Protein AF-A0AAV4EA84-F1 (afdb_monomer_lite)

Radius of gyration: 42.62 Å; chains: 1; bounding box: 101×24×136 Å

Sequence (268 aa):
MSGSCCEKPIKVVAAVVVVLVIVVVVVVVVVVVVVVVVVVSLVVVAVVVVVVVVVLEVVIPSSSISNSSSGRSSNTSSSLSVVLVIVVVVVVVEVVVVVVVVVVVVVVVVVVVVVVEIAVVEVAVVFVAVVVVVEVVVVLVLVVVVTVLVVVILVHSSSNISSSSSGSLAVVLVHVLVIVVAVEVVVVAVVAITVLTIVVVLVVLIVVVVVEVVVVVVVVIVVVVVVVVVVVVVVVEVVLVVVTVIALLICSFAVVRIVVAVISVVVL

Foldseek 3Di:
DDDDDPPPPPVVVVLVVLVVVLVVLLVVLVVVLVVLVVVLVVVLVVLVVVLVVLVVPLVDDPPPPDDDDDDDDDDDPPPSLVSVLVSVLSVLVSVLVSLVSVLVSVLSVLVSVLVSVVSVLVSVVVVVVVVLVVVLVVLVVVLVVVLVVLVVVVVVVVVPDPDDDPVPVVVVVVVSVVVNVVSVVVNVVVVVVSVVVNVVVVVVSVVVVVVSVVVSVVVSVVSVVVSVVVSVVSVVVSVVVSVVSVVVVVVVVVVVVVVVVVVVVVVD

Organism: NCBI:txid1093978

Structure (mmCIF, N/CA/C/O backbone):
data_AF-A0AAV4EA84-F1
#
_entry.id   AF-A0AAV4EA84-F1
#
loop_
_atom_site.group_PDB
_atom_site.id
_atom_site.type_symbol
_atom_site.label_atom_id
_atom_site.label_alt_id
_atom_site.label_comp_id
_atom_site.label_asym_id
_atom_site.label_entity_id
_atom_site.label_seq_id
_atom_site.pdbx_PDB_ins_code
_atom_site.Cartn_x
_atom_site.Cartn_y
_atom_site.Cartn_z
_atom_site.occupancy
_atom_site.B_iso_or_equiv
_atom_site.auth_seq_id
_atom_site.auth_comp_id
_atom_site.auth_asym_id
_atom_site.auth_atom_id
_atom_site.pdbx_PDB_model_num
ATOM 1 N N . MET A 1 1 ? 6.241 7.681 -48.386 1.00 46.56 1 MET A N 1
ATOM 2 C CA . MET A 1 1 ? 5.535 8.679 -47.552 1.00 46.56 1 MET A CA 1
ATOM 3 C C . MET A 1 1 ? 4.235 8.061 -47.058 1.00 46.56 1 MET A C 1
ATOM 5 O O . MET A 1 1 ? 3.196 8.205 -47.680 1.00 46.56 1 MET A O 1
ATOM 9 N N . SER A 1 2 ? 4.322 7.295 -45.980 1.00 43.81 2 SER A N 1
ATOM 10 C CA . SER A 1 2 ? 3.219 6.694 -45.215 1.00 43.81 2 SER A CA 1
ATOM 11 C C . SER A 1 2 ? 3.893 6.356 -43.884 1.00 43.81 2 SER A C 1
ATOM 13 O O . SER A 1 2 ? 4.993 5.823 -43.915 1.00 43.81 2 SER A O 1
ATOM 15 N N . GLY A 1 3 ? 3.445 6.700 -42.690 1.00 52.03 3 GLY A N 1
ATOM 16 C CA . GLY A 1 3 ? 2.179 7.182 -42.171 1.00 52.03 3 GLY A CA 1
ATOM 17 C C . GLY A 1 3 ? 2.269 6.809 -40.692 1.00 52.03 3 GLY A C 1
ATOM 18 O O . GLY A 1 3 ? 2.010 5.668 -40.345 1.00 52.03 3 GLY A O 1
ATOM 19 N N . SER A 1 4 ? 2.779 7.704 -39.845 1.00 47.75 4 SER A N 1
ATOM 20 C CA . SER A 1 4 ? 3.048 7.394 -38.430 1.00 47.75 4 SER A CA 1
ATOM 21 C C . SER A 1 4 ? 3.033 8.667 -37.578 1.00 47.75 4 SER A C 1
ATOM 23 O O . SER A 1 4 ? 4.018 9.029 -36.938 1.00 47.75 4 SER A O 1
ATOM 25 N N . CYS A 1 5 ? 1.916 9.398 -37.611 1.00 53.56 5 CYS A N 1
ATOM 26 C CA . CYS A 1 5 ? 1.737 10.622 -36.821 1.00 53.56 5 CYS A CA 1
ATOM 27 C C . CYS A 1 5 ? 0.778 10.464 -35.626 1.00 53.56 5 CYS A C 1
ATOM 29 O O . CYS A 1 5 ? 0.547 11.443 -34.925 1.00 53.56 5 CYS A O 1
ATOM 31 N N . CYS A 1 6 ? 0.245 9.269 -35.342 1.00 52.12 6 CYS A N 1
ATOM 32 C CA . CYS A 1 6 ? -0.885 9.123 -34.407 1.00 52.12 6 CYS A CA 1
ATOM 33 C C . CYS A 1 6 ? -0.693 8.141 -33.236 1.00 52.12 6 CYS A C 1
ATOM 35 O O . CYS A 1 6 ? -1.684 7.723 -32.653 1.00 52.12 6 CYS A O 1
ATOM 37 N N . GLU A 1 7 ? 0.533 7.799 -32.826 1.00 50.97 7 GLU A N 1
ATOM 38 C CA . GLU A 1 7 ? 0.735 6.816 -31.733 1.00 50.97 7 GLU A CA 1
ATOM 39 C C . GLU A 1 7 ? 1.027 7.426 -30.346 1.00 50.97 7 GLU A C 1
ATOM 41 O O . GLU A 1 7 ? 1.123 6.721 -29.345 1.00 50.97 7 GLU A O 1
ATOM 46 N N . LYS A 1 8 ? 1.104 8.759 -30.233 1.00 57.41 8 LYS A N 1
ATOM 47 C CA . LYS A 1 8 ? 1.393 9.444 -28.957 1.00 57.41 8 LYS A CA 1
ATOM 48 C C . LYS A 1 8 ? 0.231 9.600 -27.946 1.00 57.41 8 LYS A C 1
ATOM 50 O O . LYS A 1 8 ? 0.561 9.774 -26.774 1.00 57.41 8 LYS A O 1
ATOM 55 N N . PRO A 1 9 ? -1.080 9.512 -28.272 1.00 61.03 9 PRO A N 1
ATOM 56 C CA . PRO A 1 9 ? -2.110 9.769 -27.257 1.00 61.03 9 PRO A CA 1
ATOM 57 C C . PRO A 1 9 ? -2.342 8.598 -26.285 1.00 61.03 9 PRO A C 1
ATOM 59 O O . PRO A 1 9 ? -2.818 8.817 -25.176 1.00 61.03 9 PRO A O 1
ATOM 62 N N . ILE A 1 10 ? -1.969 7.363 -26.640 1.00 58.03 10 ILE A N 1
ATOM 63 C CA . ILE A 1 10 ? -2.363 6.164 -25.873 1.00 58.03 10 ILE A CA 1
ATOM 64 C C . ILE A 1 10 ? -1.710 6.118 -24.481 1.00 58.03 10 ILE A C 1
ATOM 66 O O . ILE A 1 10 ? -2.360 5.751 -23.504 1.00 58.03 10 ILE A O 1
ATOM 70 N N . LYS A 1 11 ? -0.451 6.556 -24.354 1.00 63.94 11 LYS A N 1
ATOM 71 C CA . LYS A 1 11 ? 0.268 6.547 -23.066 1.00 63.94 11 LYS A CA 1
ATOM 72 C C . LYS A 1 11 ? -0.273 7.582 -22.076 1.00 63.94 11 LYS A C 1
ATOM 74 O O . LYS A 1 11 ? -0.324 7.314 -20.880 1.00 63.94 11 LYS A O 1
ATOM 79 N N . VAL A 1 12 ? -0.716 8.738 -22.575 1.00 63.44 12 VAL A N 1
ATOM 80 C CA . VAL A 1 12 ? -1.325 9.783 -21.738 1.00 63.44 12 VAL A CA 1
ATOM 81 C C . VAL A 1 12 ? -2.699 9.329 -21.253 1.00 63.44 12 VAL A C 1
ATOM 83 O O . VAL A 1 12 ? -3.005 9.476 -20.075 1.00 63.44 12 VAL A O 1
ATOM 86 N N . VAL A 1 13 ? -3.495 8.702 -22.125 1.00 66.00 13 VAL A N 1
ATOM 87 C CA . VAL A 1 13 ? -4.804 8.152 -21.745 1.00 66.00 13 VAL A CA 1
ATOM 88 C C . VAL A 1 13 ? -4.652 7.059 -20.686 1.00 66.00 13 VAL A C 1
ATOM 90 O O . VAL A 1 13 ? -5.377 7.081 -19.698 1.00 66.00 13 VAL A O 1
ATOM 93 N N . ALA A 1 14 ? -3.673 6.159 -20.827 1.00 65.50 14 ALA A N 1
ATOM 94 C CA . ALA A 1 14 ? -3.412 5.125 -19.826 1.00 65.50 14 ALA A CA 1
ATOM 95 C C . ALA A 1 14 ? -3.037 5.719 -18.455 1.00 65.50 14 ALA A C 1
ATOM 97 O O . ALA A 1 14 ? -3.605 5.317 -17.443 1.00 65.50 14 ALA A O 1
ATOM 98 N N . ALA A 1 15 ? -2.152 6.721 -18.417 1.00 65.69 15 ALA A N 1
ATOM 99 C CA . ALA A 1 15 ? -1.781 7.393 -17.171 1.00 65.69 15 ALA A CA 1
ATOM 100 C C . ALA A 1 15 ? -2.978 8.104 -16.513 1.00 65.69 15 ALA A C 1
ATOM 102 O O . ALA A 1 15 ? -3.180 7.986 -15.307 1.00 65.69 15 ALA A O 1
ATOM 103 N N . VAL A 1 16 ? -3.813 8.790 -17.302 1.00 66.50 16 VAL A N 1
ATOM 104 C CA . VAL A 1 16 ? -5.015 9.476 -16.796 1.00 66.50 16 VAL A CA 1
ATOM 105 C C . VAL A 1 16 ? -6.032 8.481 -16.240 1.00 66.50 16 VAL A C 1
ATOM 107 O O . VAL A 1 16 ? -6.596 8.726 -15.177 1.00 66.50 16 VAL A O 1
ATOM 110 N N . VAL A 1 17 ? -6.245 7.346 -16.913 1.00 67.44 17 VAL A N 1
ATOM 111 C CA . VAL A 1 17 ? -7.156 6.294 -16.434 1.00 67.44 17 VAL A CA 1
ATOM 112 C C . VAL A 1 17 ? -6.666 5.717 -15.110 1.00 67.44 17 VAL A C 1
ATOM 114 O O . VAL A 1 17 ? -7.464 5.552 -14.194 1.00 67.44 17 VAL A O 1
ATOM 117 N N . VAL A 1 18 ? -5.365 5.464 -14.972 1.00 68.62 18 VAL A N 1
ATOM 118 C CA . VAL A 1 18 ? -4.794 4.936 -13.728 1.00 68.62 18 VAL A CA 1
ATOM 119 C C . VAL A 1 18 ? -4.959 5.929 -12.573 1.00 68.62 18 VAL A C 1
ATOM 121 O O . VAL A 1 18 ? -5.429 5.545 -11.504 1.00 68.62 18 VAL A O 1
ATOM 124 N N . VAL A 1 19 ? -4.668 7.215 -12.796 1.00 67.25 19 VAL A N 1
ATOM 125 C CA . VAL A 1 19 ? -4.900 8.263 -11.786 1.00 67.25 19 VAL A CA 1
ATOM 126 C C . VAL A 1 19 ? -6.380 8.342 -11.411 1.00 67.25 19 VAL A C 1
ATOM 128 O O . VAL A 1 19 ? -6.710 8.423 -10.230 1.00 67.25 19 VAL A O 1
ATOM 131 N N . LEU A 1 20 ? -7.285 8.269 -12.391 1.00 65.06 20 LEU A N 1
ATOM 132 C CA . LEU A 1 20 ? -8.725 8.294 -12.144 1.00 65.06 20 LEU A CA 1
ATOM 133 C C . LEU A 1 20 ? -9.174 7.101 -11.289 1.00 65.06 20 LEU A C 1
ATOM 135 O O . LEU A 1 20 ? -9.941 7.283 -10.348 1.00 65.06 20 LEU A O 1
ATOM 139 N N . VAL A 1 21 ? -8.676 5.897 -11.580 1.00 63.28 21 VAL A N 1
ATOM 140 C CA . VAL A 1 21 ? -8.978 4.692 -10.795 1.00 63.28 21 VAL A CA 1
ATOM 141 C C . VAL A 1 21 ? -8.494 4.853 -9.356 1.00 63.28 21 VAL A C 1
ATOM 143 O O . VAL A 1 21 ? -9.259 4.573 -8.438 1.00 63.28 21 VAL A O 1
ATOM 146 N N . ILE A 1 22 ? -7.284 5.377 -9.141 1.00 65.44 22 ILE A N 1
ATOM 147 C CA . ILE A 1 22 ? -6.761 5.634 -7.790 1.00 65.44 22 ILE A CA 1
ATOM 148 C C . ILE A 1 22 ? -7.646 6.632 -7.048 1.00 65.44 22 ILE A C 1
ATOM 150 O O . ILE A 1 22 ? -8.045 6.367 -5.918 1.00 65.44 22 ILE A O 1
ATOM 154 N N . VAL A 1 23 ? -8.015 7.747 -7.683 1.00 65.19 23 VAL A N 1
ATOM 155 C CA . VAL A 1 23 ? -8.896 8.750 -7.068 1.00 65.19 23 VAL A CA 1
ATOM 156 C C . VAL A 1 23 ? -10.244 8.136 -6.695 1.00 65.19 23 VAL A C 1
ATOM 158 O O . VAL A 1 23 ? -10.724 8.355 -5.586 1.00 65.19 23 VAL A O 1
ATOM 161 N N . VAL A 1 24 ? -10.843 7.331 -7.576 1.00 65.50 24 VAL A N 1
ATOM 162 C CA . VAL A 1 24 ? -12.112 6.647 -7.288 1.00 65.50 24 VAL A CA 1
ATOM 163 C C . VAL A 1 24 ? -11.961 5.690 -6.109 1.00 65.50 24 VAL A C 1
ATOM 165 O O . VAL A 1 24 ? -12.803 5.710 -5.215 1.00 65.50 24 VAL A O 1
ATOM 168 N N . VAL A 1 25 ? -10.889 4.895 -6.060 1.00 64.56 25 VAL A N 1
ATOM 169 C CA . VAL A 1 25 ? -10.626 3.980 -4.940 1.00 64.56 25 VAL A CA 1
ATOM 170 C C . VAL A 1 25 ? -10.475 4.762 -3.636 1.00 64.56 25 VAL A C 1
ATOM 172 O O . VAL A 1 25 ? -11.153 4.442 -2.665 1.00 64.56 25 VAL A O 1
ATOM 175 N N . VAL A 1 26 ? -9.682 5.837 -3.617 1.00 67.38 26 VAL A N 1
ATOM 176 C CA . VAL A 1 26 ? -9.516 6.697 -2.434 1.00 67.38 26 VAL A CA 1
ATOM 177 C C . VAL A 1 26 ? -10.863 7.254 -1.971 1.00 67.38 26 VAL A C 1
ATOM 179 O O . VAL A 1 26 ? -11.195 7.153 -0.793 1.00 67.38 26 VAL A O 1
ATOM 182 N N . VAL A 1 27 ? -11.671 7.793 -2.888 1.00 65.75 27 VAL A N 1
ATOM 183 C CA . VAL A 1 27 ? -12.990 8.354 -2.560 1.00 65.75 27 VAL A CA 1
ATOM 184 C C . VAL A 1 27 ? -13.919 7.285 -1.992 1.00 65.75 27 VAL A C 1
ATOM 186 O O . VAL A 1 27 ? -14.535 7.513 -0.954 1.00 65.75 27 VAL A O 1
ATOM 189 N N . VAL A 1 28 ? -14.003 6.112 -2.627 1.00 64.25 28 VAL A N 1
ATOM 190 C CA . VAL A 1 28 ? -14.837 4.999 -2.146 1.00 64.25 28 VAL A CA 1
ATOM 191 C C . VAL A 1 28 ? -14.429 4.611 -0.736 1.00 64.25 28 VAL A C 1
ATOM 193 O O . VAL A 1 28 ? -15.286 4.440 0.128 1.00 64.25 28 VAL A O 1
ATOM 196 N N . VAL A 1 29 ? -13.131 4.515 -0.474 1.00 64.38 29 VAL A N 1
ATOM 197 C CA . VAL A 1 29 ? -12.671 4.096 0.838 1.00 64.38 29 VAL A CA 1
ATOM 198 C C . VAL A 1 29 ? -12.924 5.163 1.902 1.00 64.38 29 VAL A C 1
ATOM 200 O O . VAL A 1 29 ? -13.402 4.827 2.983 1.00 64.38 29 VAL A O 1
ATOM 203 N N . VAL A 1 30 ? -12.696 6.444 1.599 1.00 67.44 30 VAL A N 1
ATOM 204 C CA . VAL A 1 30 ? -13.060 7.545 2.505 1.00 67.44 30 VAL A CA 1
ATOM 205 C C . VAL A 1 30 ? -14.555 7.499 2.824 1.00 67.44 30 VAL A C 1
ATOM 207 O O . VAL A 1 30 ? -14.932 7.605 3.988 1.00 67.44 30 VAL A O 1
ATOM 210 N N . VAL A 1 31 ? -15.410 7.271 1.822 1.00 67.06 31 VAL A N 1
ATOM 211 C CA . VAL A 1 31 ? -16.859 7.127 2.026 1.00 67.06 31 VAL A CA 1
ATOM 212 C C . VAL A 1 31 ? -17.171 5.939 2.934 1.00 67.06 31 VAL A C 1
ATOM 214 O O . VAL A 1 31 ? -17.944 6.096 3.874 1.00 67.06 31 VAL A O 1
ATOM 217 N N . VAL A 1 32 ? -16.556 4.773 2.713 1.00 65.94 32 VAL A N 1
ATOM 218 C CA . VAL A 1 32 ? -16.756 3.591 3.567 1.00 65.94 32 VAL A CA 1
ATOM 219 C C . VAL A 1 32 ? -16.341 3.882 5.008 1.00 65.94 32 VAL A C 1
ATOM 221 O O . VAL A 1 32 ? -17.106 3.593 5.922 1.00 65.94 32 VAL A O 1
ATOM 224 N N . VAL A 1 33 ? -15.181 4.507 5.224 1.00 66.19 33 VAL A N 1
ATOM 225 C CA . VAL A 1 33 ? -14.712 4.892 6.564 1.00 66.19 33 VAL A CA 1
ATOM 226 C C . VAL A 1 33 ? -15.708 5.836 7.234 1.00 66.19 33 VAL A C 1
ATOM 228 O O . VAL A 1 33 ? -16.100 5.593 8.373 1.00 66.19 33 VAL A O 1
ATOM 231 N N . VAL A 1 34 ? -16.161 6.879 6.534 1.00 68.06 34 VAL A N 1
ATOM 232 C CA . VAL A 1 34 ? -17.143 7.835 7.067 1.00 68.06 34 VAL A CA 1
ATOM 233 C C . VAL A 1 34 ? -18.450 7.129 7.422 1.00 68.06 34 VAL A C 1
ATOM 235 O O . VAL A 1 34 ? -18.978 7.341 8.510 1.00 68.06 34 VAL A O 1
ATOM 238 N N . VAL A 1 35 ? -18.954 6.254 6.549 1.00 67.75 35 VAL A N 1
ATOM 239 C CA . VAL A 1 35 ? -20.175 5.477 6.804 1.00 67.75 35 VAL A CA 1
ATOM 240 C C . VAL A 1 35 ? -20.007 4.599 8.038 1.00 67.75 35 VAL A C 1
ATOM 242 O O . VAL A 1 35 ? -20.885 4.601 8.896 1.00 67.75 35 VAL A O 1
ATOM 245 N N . VAL A 1 36 ? -18.883 3.891 8.170 1.00 67.75 36 VAL A N 1
ATOM 246 C CA . VAL A 1 36 ? -18.619 3.058 9.347 1.00 67.75 36 VAL A CA 1
ATOM 247 C C . VAL A 1 36 ? -18.584 3.924 10.606 1.00 67.75 36 VAL A C 1
ATOM 249 O O . VAL A 1 36 ? -19.300 3.616 11.550 1.00 67.75 36 VAL A O 1
ATOM 252 N N . VAL A 1 37 ? -17.851 5.041 10.619 1.00 68.50 37 VAL A N 1
ATOM 253 C CA . VAL A 1 37 ? -17.812 5.959 11.774 1.00 68.50 37 VAL A CA 1
ATOM 254 C C . VAL A 1 37 ? -19.217 6.423 12.164 1.00 68.50 37 VAL A C 1
ATOM 256 O O . VAL A 1 37 ? -19.578 6.354 13.338 1.00 68.50 37 VAL A O 1
ATOM 259 N N . VAL A 1 38 ? -20.031 6.839 11.189 1.00 68.81 38 VAL A N 1
ATOM 260 C CA . VAL A 1 38 ? -21.407 7.301 11.426 1.00 68.81 38 VAL A CA 1
ATOM 261 C C . VAL A 1 38 ? -22.280 6.185 11.997 1.00 68.81 38 VAL A C 1
ATOM 263 O O . VAL A 1 38 ? -22.982 6.409 12.982 1.00 68.81 38 VAL A O 1
ATOM 266 N N . VAL A 1 39 ? -22.228 4.979 11.424 1.00 68.00 39 VAL A N 1
ATOM 267 C CA . VAL A 1 39 ? -22.999 3.823 11.909 1.00 68.00 39 VAL A CA 1
ATOM 268 C C . VAL A 1 39 ? -22.605 3.482 13.341 1.00 68.00 39 VAL A C 1
ATOM 270 O O . VAL A 1 39 ? -23.471 3.281 14.186 1.00 68.00 39 VAL A O 1
ATOM 273 N N . VAL A 1 40 ? -21.309 3.475 13.637 1.00 68.19 40 VAL A N 1
ATOM 274 C CA . VAL A 1 40 ? -20.799 3.195 14.979 1.00 68.19 40 VAL A CA 1
ATOM 275 C C . VAL A 1 40 ? -21.280 4.248 15.967 1.00 68.19 40 VAL A C 1
ATOM 277 O O . VAL A 1 40 ? -21.834 3.888 17.000 1.00 68.19 40 VAL A O 1
ATOM 280 N N . SER A 1 41 ? -21.145 5.536 15.636 1.00 70.31 41 SER A N 1
ATOM 281 C CA . SER A 1 41 ? -21.658 6.625 16.474 1.00 70.31 41 SER A CA 1
ATOM 282 C C . SER A 1 41 ? -23.162 6.504 16.724 1.00 70.31 41 SER A C 1
ATOM 284 O O . SER A 1 41 ? -23.602 6.694 17.854 1.00 70.31 41 SER A O 1
ATOM 286 N N . LEU A 1 42 ? -23.954 6.141 15.710 1.00 71.38 42 LEU A N 1
ATOM 287 C CA . LEU A 1 42 ? -25.394 5.919 15.866 1.00 71.38 42 LEU A CA 1
ATOM 288 C C . LEU A 1 42 ? -25.704 4.747 16.800 1.00 71.38 42 LEU A C 1
ATOM 290 O O . LEU A 1 42 ? -26.605 4.865 17.627 1.00 71.38 42 LEU A O 1
ATOM 294 N N . VAL A 1 43 ? -24.959 3.643 16.700 1.00 69.81 43 VAL A N 1
ATOM 295 C CA . VAL A 1 43 ? -25.116 2.492 17.600 1.00 69.81 43 VAL A CA 1
ATOM 296 C C . VAL A 1 43 ? -24.804 2.894 19.039 1.00 69.81 43 VAL A C 1
ATOM 298 O O . VAL A 1 43 ? -25.600 2.590 19.920 1.00 69.81 43 VAL A O 1
ATOM 301 N N . VAL A 1 44 ? -23.717 3.637 19.277 1.00 68.50 44 VAL A N 1
ATOM 302 C CA . VAL A 1 44 ? -23.384 4.144 20.620 1.00 68.50 44 VAL A CA 1
ATOM 303 C C . VAL A 1 44 ? -24.522 4.993 21.176 1.00 68.50 44 VAL A C 1
ATOM 305 O O . VAL A 1 44 ? -24.998 4.756 22.278 1.00 68.50 44 VAL A O 1
ATOM 308 N N . VAL A 1 45 ? -25.003 5.967 20.400 1.00 69.25 45 VAL A N 1
ATOM 309 C CA . VAL A 1 45 ? -26.092 6.847 20.841 1.00 69.25 45 VAL A CA 1
ATOM 310 C C . VAL A 1 45 ? -27.353 6.041 21.150 1.00 69.25 45 VAL A C 1
ATOM 312 O O . VAL A 1 45 ? -28.001 6.289 22.165 1.00 69.25 45 VAL A O 1
ATOM 315 N N . ALA A 1 46 ? -27.700 5.068 20.307 1.00 69.25 46 ALA A N 1
ATOM 316 C CA . ALA A 1 46 ? -28.876 4.234 20.512 1.00 69.25 46 ALA A CA 1
ATOM 317 C C . ALA A 1 46 ? -28.787 3.426 21.812 1.00 69.25 46 ALA A C 1
ATOM 319 O O . ALA A 1 46 ? -29.765 3.373 22.558 1.00 69.25 46 ALA A O 1
ATOM 320 N N . VAL A 1 47 ? -27.633 2.826 22.107 1.00 66.69 47 VAL A N 1
ATOM 321 C CA . VAL A 1 47 ? -27.478 2.009 23.313 1.00 66.69 47 VAL A CA 1
ATOM 322 C C . VAL A 1 47 ? -27.458 2.888 24.573 1.00 66.69 47 VAL A C 1
ATOM 324 O O . VAL A 1 47 ? -28.218 2.593 25.497 1.00 66.69 47 VAL A O 1
ATOM 327 N N . VAL A 1 48 ? -26.779 4.044 24.564 1.00 67.62 48 VAL A N 1
ATOM 328 C CA . VAL A 1 48 ? -26.843 5.029 25.663 1.00 67.62 48 VAL A CA 1
ATOM 329 C C . VAL A 1 48 ? -28.286 5.444 25.950 1.00 67.62 48 VAL A C 1
ATOM 331 O O . VAL A 1 48 ? -28.699 5.497 27.108 1.00 67.62 48 VAL A O 1
ATOM 334 N N . VAL A 1 49 ? -29.085 5.717 24.913 1.00 69.88 49 VAL A N 1
ATOM 335 C CA . VAL A 1 49 ? -30.502 6.076 25.081 1.00 69.88 49 VAL A CA 1
ATOM 336 C C . VAL A 1 49 ? -31.282 4.935 25.732 1.00 69.88 49 VAL A C 1
ATOM 338 O O . VAL A 1 49 ? -32.034 5.184 26.672 1.00 69.88 49 VAL A O 1
ATOM 341 N N . VAL A 1 50 ? -31.090 3.689 25.287 1.00 71.88 50 VAL A N 1
ATOM 342 C CA . VAL A 1 50 ? -31.751 2.517 25.885 1.00 71.88 50 VAL A CA 1
ATOM 343 C C . VAL A 1 50 ? -31.379 2.378 27.359 1.00 71.88 50 VAL A C 1
ATOM 345 O O . VAL A 1 50 ? -32.265 2.209 28.194 1.00 71.88 50 VAL A O 1
ATOM 348 N N . VAL A 1 51 ? -30.097 2.512 27.698 1.00 66.94 51 VAL A N 1
ATOM 349 C CA . VAL A 1 51 ? -29.627 2.469 29.086 1.00 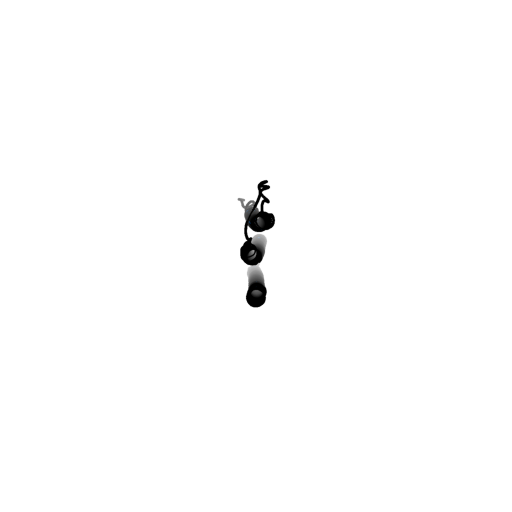66.94 51 VAL A CA 1
ATOM 350 C C . VAL A 1 51 ? -30.292 3.563 29.917 1.00 66.94 51 VAL A C 1
ATOM 352 O O . VAL A 1 51 ? -30.829 3.271 30.981 1.00 66.94 51 VAL A O 1
ATOM 355 N N . VAL A 1 52 ? -30.312 4.807 29.436 1.00 69.44 52 VAL A N 1
ATOM 356 C CA . VAL A 1 52 ? -30.935 5.929 30.154 1.00 69.44 52 VAL A CA 1
ATOM 357 C C . VAL A 1 52 ? -32.426 5.681 30.386 1.00 69.44 52 VAL A C 1
ATOM 359 O O . VAL A 1 52 ? -32.905 5.910 31.494 1.00 69.44 52 VAL A O 1
ATOM 362 N N . VAL A 1 53 ? -33.152 5.180 29.382 1.00 73.88 53 VAL A N 1
ATOM 363 C CA . VAL A 1 53 ? -34.581 4.850 29.509 1.00 73.88 53 VAL A CA 1
ATOM 364 C C . VAL A 1 53 ? -34.800 3.759 30.557 1.00 73.88 53 VAL A C 1
ATOM 366 O O . VAL A 1 53 ? -35.626 3.939 31.449 1.00 73.88 53 VAL A O 1
ATOM 369 N N . VAL A 1 54 ? -34.014 2.678 30.511 1.00 70.06 54 VAL A N 1
ATOM 370 C CA . VAL A 1 54 ? -34.090 1.583 31.493 1.00 70.06 54 VAL A CA 1
ATOM 371 C C . VAL A 1 54 ? -33.785 2.094 32.903 1.00 70.06 54 VAL A C 1
ATOM 373 O O . VAL A 1 54 ? -34.476 1.738 33.854 1.00 70.06 54 VAL A O 1
ATOM 376 N N . VAL A 1 55 ? -32.791 2.970 33.059 1.00 66.81 55 VAL A N 1
ATOM 377 C CA . VAL A 1 55 ? -32.475 3.588 34.354 1.00 66.81 55 VAL A CA 1
ATOM 378 C C . VAL A 1 55 ? -33.621 4.459 34.848 1.00 66.81 55 VAL A C 1
ATOM 380 O O . VAL A 1 55 ? -33.976 4.374 36.022 1.00 66.81 55 VAL A O 1
ATOM 383 N N . LEU A 1 56 ? -34.220 5.277 33.981 1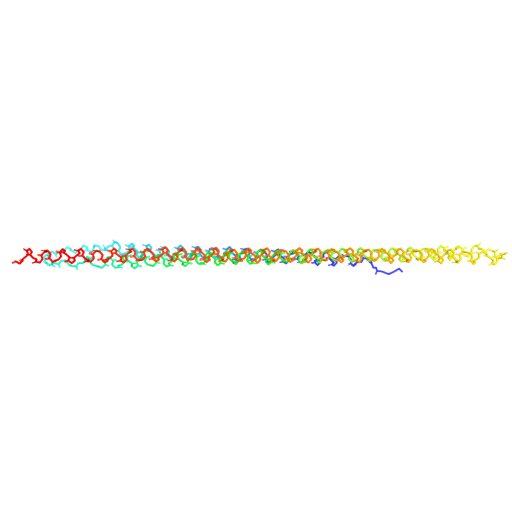.00 68.12 56 LEU A N 1
ATOM 384 C CA . LEU A 1 56 ? -35.333 6.145 34.363 1.00 68.12 56 LEU A CA 1
ATOM 385 C C . LEU A 1 56 ? -36.563 5.349 34.810 1.00 68.12 56 LEU A C 1
ATOM 387 O O . LEU A 1 56 ? -37.155 5.699 35.831 1.00 68.12 56 LEU A O 1
ATOM 391 N N . GLU A 1 57 ? -36.924 4.278 34.099 1.00 70.56 57 GLU A N 1
ATOM 392 C CA . GLU A 1 57 ? -38.047 3.412 34.488 1.00 70.56 57 GLU A CA 1
ATOM 393 C C . GLU A 1 57 ? -37.819 2.733 35.840 1.00 70.56 57 GLU A C 1
ATOM 395 O O . GLU A 1 57 ? -38.753 2.561 36.621 1.00 70.56 57 GLU A O 1
ATOM 400 N N . VAL A 1 58 ? -36.574 2.374 36.149 1.00 62.69 58 VAL A N 1
ATOM 401 C CA . VAL A 1 58 ? -36.225 1.740 37.425 1.00 62.69 58 VAL A CA 1
ATOM 402 C C . VAL A 1 58 ? -36.201 2.752 38.572 1.00 62.69 58 VAL A C 1
ATOM 404 O O . VAL A 1 58 ? -36.618 2.434 39.686 1.00 62.69 58 VAL A O 1
ATOM 407 N N . VAL A 1 59 ? -35.683 3.959 38.329 1.00 63.12 59 VAL A N 1
ATOM 408 C CA . VAL A 1 59 ? -35.466 4.980 39.368 1.00 63.12 59 VAL A CA 1
ATOM 409 C C . VAL A 1 59 ? -36.750 5.718 39.737 1.00 63.12 59 VAL A C 1
ATOM 411 O O . VAL A 1 59 ? -36.867 6.180 40.872 1.00 63.12 59 VAL A O 1
ATOM 414 N N . ILE A 1 60 ? -37.720 5.819 38.827 1.00 60.75 60 ILE A N 1
ATOM 415 C CA . ILE A 1 60 ? -39.024 6.419 39.109 1.00 60.75 60 ILE A CA 1
ATOM 416 C C . ILE A 1 60 ? -40.025 5.280 39.337 1.00 60.75 60 ILE A C 1
ATOM 418 O O . ILE A 1 60 ? -40.722 4.884 38.401 1.00 60.75 60 ILE A O 1
ATOM 422 N N . PRO A 1 61 ? -40.139 4.721 40.561 1.00 53.72 61 PRO A N 1
ATOM 423 C CA . PRO A 1 61 ? -41.227 3.809 40.848 1.00 53.72 61 PRO A CA 1
ATOM 424 C C . PRO A 1 61 ? -42.515 4.589 40.622 1.00 53.72 61 PRO A C 1
ATOM 426 O O . PRO A 1 61 ? -42.755 5.608 41.271 1.00 53.72 61 PRO A O 1
ATOM 429 N N . SER A 1 62 ? -43.311 4.123 39.662 1.00 52.56 62 SER A N 1
ATOM 430 C CA . SER A 1 62 ? -44.649 4.639 39.412 1.00 52.56 62 SER A CA 1
ATOM 431 C C . SER A 1 62 ? -45.424 4.529 40.718 1.00 52.56 62 SER A C 1
ATOM 433 O O . SER A 1 62 ? -45.879 3.453 41.103 1.00 52.56 62 SER A O 1
ATOM 435 N N . SER A 1 63 ? -45.501 5.636 41.447 1.00 47.56 63 SER A N 1
ATOM 436 C CA . SER A 1 63 ? -46.253 5.760 42.678 1.00 47.56 63 SER A CA 1
ATOM 437 C C . SER A 1 63 ? -47.723 5.689 42.303 1.00 47.56 63 SER A C 1
ATOM 439 O O . SER A 1 63 ? -48.384 6.689 42.037 1.00 47.56 63 SER A O 1
ATOM 441 N N . SER A 1 64 ? -48.241 4.466 42.236 1.00 47.22 64 SER A N 1
ATOM 442 C CA . SER A 1 64 ? -49.668 4.216 42.159 1.00 47.22 64 SER A CA 1
ATOM 443 C C . SER A 1 64 ? -50.306 4.797 43.418 1.00 47.22 64 SER A C 1
ATOM 445 O O . SER A 1 64 ? -50.166 4.257 44.516 1.00 47.22 64 SER A O 1
ATOM 447 N N . ILE A 1 65 ? -50.974 5.936 43.250 1.00 54.75 65 ILE A N 1
ATOM 448 C CA . ILE A 1 65 ? -51.808 6.587 44.255 1.00 54.75 65 ILE A CA 1
ATOM 449 C C . ILE A 1 65 ? -53.013 5.673 44.492 1.00 54.75 65 ILE A C 1
ATOM 451 O O . ILE A 1 65 ? -54.032 5.767 43.814 1.00 54.75 65 ILE A O 1
ATOM 455 N N . SER A 1 66 ? -52.891 4.749 45.435 1.00 45.78 66 SER A N 1
ATOM 456 C CA . SER A 1 66 ? -54.019 3.978 45.950 1.00 45.78 66 SER A CA 1
ATOM 457 C C . SER A 1 66 ? -54.429 4.553 47.301 1.00 45.78 66 SER A C 1
ATOM 459 O O . SER A 1 66 ? -53.846 4.248 48.341 1.00 45.78 66 SER A O 1
ATOM 461 N N . ASN A 1 67 ? -55.451 5.409 47.265 1.00 56.66 67 ASN A N 1
ATOM 462 C CA . ASN A 1 67 ? -56.237 5.789 48.431 1.00 56.66 67 ASN A CA 1
ATOM 463 C C . ASN A 1 67 ? -56.997 4.558 48.946 1.00 56.66 67 ASN A C 1
ATOM 465 O O . ASN A 1 67 ? -58.034 4.236 48.377 1.00 56.66 67 ASN A O 1
ATOM 469 N N . SER A 1 68 ? -56.514 3.913 50.016 1.00 48.56 68 SER A N 1
ATOM 470 C CA . SER A 1 68 ? -57.356 3.249 51.034 1.00 48.56 68 SER A CA 1
ATOM 471 C C . SER A 1 68 ? -56.526 2.500 52.091 1.00 48.56 68 SER A C 1
ATOM 473 O O . SER A 1 68 ? -55.969 1.442 51.825 1.00 48.56 68 SER A O 1
ATOM 475 N N . SER A 1 69 ? -56.491 3.081 53.294 1.00 52.66 69 SER A N 1
ATOM 476 C CA . SER A 1 69 ? -56.579 2.447 54.624 1.00 52.66 69 SER A CA 1
ATOM 477 C C . SER A 1 69 ? -55.928 1.073 54.902 1.00 52.66 69 SER A C 1
ATOM 479 O O . SER A 1 69 ? -56.417 0.035 54.468 1.00 52.66 69 SER A O 1
ATOM 481 N N . SER A 1 70 ? -54.994 1.111 55.864 1.00 55.44 70 SER A N 1
ATOM 482 C CA . SER A 1 70 ? -54.772 0.113 56.930 1.00 55.44 70 SER A CA 1
ATOM 483 C C . SER A 1 70 ? -54.020 -1.186 56.598 1.00 55.44 70 SER A C 1
ATOM 485 O O . SER A 1 70 ? -54.617 -2.189 56.228 1.00 55.44 70 SER A O 1
ATOM 487 N N . GLY A 1 71 ? -52.741 -1.229 56.993 1.00 51.34 71 GLY A N 1
ATOM 488 C CA . GLY A 1 71 ? -52.180 -2.416 57.653 1.00 51.34 71 GLY A CA 1
ATOM 489 C C . GLY A 1 71 ? -50.996 -3.120 56.979 1.00 51.34 71 GLY A C 1
ATOM 490 O O . GLY A 1 71 ? -51.144 -3.751 55.944 1.00 51.34 71 GLY A O 1
ATOM 491 N N . ARG A 1 72 ? -49.885 -3.142 57.732 1.00 48.47 72 ARG A N 1
ATOM 492 C CA . ARG A 1 72 ? -48.779 -4.126 57.760 1.00 48.47 72 ARG A CA 1
ATOM 493 C C . ARG A 1 72 ? -47.648 -4.069 56.713 1.00 48.47 72 ARG A C 1
ATOM 495 O O . ARG A 1 72 ? -47.747 -4.553 55.597 1.00 48.47 72 ARG A O 1
ATOM 502 N N . SER A 1 73 ? -46.513 -3.606 57.256 1.00 47.22 73 SER A N 1
ATOM 503 C CA . SER A 1 73 ? -45.135 -4.123 57.145 1.00 47.22 73 SER A CA 1
ATOM 504 C C . SER A 1 73 ? -44.537 -4.302 55.749 1.00 47.22 73 SER A C 1
ATOM 506 O O . SER A 1 73 ? -44.620 -5.349 55.114 1.00 47.22 73 SER A O 1
ATOM 508 N N . SER A 1 74 ? -43.836 -3.237 55.384 1.00 50.97 74 SER A N 1
ATOM 509 C CA . SER A 1 74 ? -42.949 -2.978 54.259 1.00 50.97 74 SER A CA 1
ATOM 510 C C . SER A 1 74 ? -41.618 -3.742 54.322 1.00 50.97 74 SER A C 1
ATOM 512 O O . SER A 1 74 ? -40.775 -3.430 55.160 1.00 50.97 74 SER A O 1
ATOM 514 N N . ASN A 1 75 ? -41.394 -4.646 53.367 1.00 49.53 75 ASN A N 1
ATOM 515 C CA . ASN A 1 75 ? -40.076 -5.175 52.997 1.00 49.53 75 ASN A CA 1
ATOM 516 C C . ASN A 1 75 ? -39.895 -4.994 51.480 1.00 49.53 75 ASN A C 1
ATOM 518 O O . ASN A 1 75 ? -40.229 -5.886 50.705 1.00 49.53 75 ASN A O 1
ATOM 522 N N . THR A 1 76 ? -39.404 -3.834 51.040 1.00 52.72 76 THR A N 1
ATOM 523 C CA . THR A 1 76 ? -39.250 -3.526 49.598 1.00 52.72 76 THR A CA 1
ATOM 524 C C . THR A 1 76 ? -37.902 -2.901 49.225 1.00 52.72 76 THR A C 1
ATOM 526 O O . THR A 1 76 ? -37.694 -2.511 48.084 1.00 52.72 76 THR A O 1
ATOM 529 N N . SER A 1 77 ? -36.939 -2.839 50.143 1.00 54.19 77 SER A N 1
ATOM 530 C CA . SER A 1 77 ? -35.668 -2.119 49.952 1.00 54.19 77 SER A CA 1
ATOM 531 C C . SER A 1 77 ? -34.552 -2.910 49.247 1.00 54.19 77 SER A C 1
ATOM 533 O O . SER A 1 77 ? -33.482 -2.361 49.004 1.00 54.19 77 SER A O 1
ATOM 535 N N . SER A 1 78 ? -34.764 -4.180 48.887 1.00 57.12 78 SER A N 1
ATOM 536 C CA . SER A 1 78 ? -33.702 -5.044 48.333 1.00 57.12 78 SER A CA 1
ATOM 537 C C . SER A 1 78 ? -33.610 -5.048 46.802 1.00 57.12 78 SER A C 1
ATOM 539 O O . SER A 1 78 ? -32.551 -5.356 46.261 1.00 57.12 78 SER A O 1
ATOM 541 N N . SER A 1 79 ? -34.691 -4.724 46.088 1.00 59.06 79 SER A N 1
ATOM 542 C CA . SER A 1 79 ? -34.752 -4.872 44.625 1.00 59.06 79 SER A CA 1
ATOM 543 C C . SER A 1 79 ? -33.987 -3.778 43.876 1.00 59.06 79 SER A C 1
ATOM 545 O O . SER A 1 79 ? -33.308 -4.079 42.900 1.00 59.06 79 SER A O 1
ATOM 547 N N . LEU A 1 80 ? -34.015 -2.532 44.359 1.00 63.22 80 LEU A N 1
ATOM 548 C CA . LEU A 1 80 ? -33.356 -1.395 43.696 1.00 63.22 80 LEU A CA 1
ATOM 549 C C . LEU A 1 80 ? -31.829 -1.533 43.617 1.00 63.22 80 LEU A C 1
ATOM 551 O O . LEU A 1 80 ? -31.238 -1.154 42.610 1.00 63.22 80 LEU A O 1
ATOM 555 N N . SER A 1 81 ? -31.193 -2.115 44.639 1.00 65.50 81 SER A N 1
ATOM 556 C CA . SER A 1 81 ? -29.735 -2.315 44.654 1.00 65.50 81 SER A CA 1
ATOM 557 C C . SER A 1 81 ? -29.277 -3.262 43.540 1.00 65.50 81 SER A C 1
ATOM 559 O O . SER A 1 81 ? -28.312 -2.980 42.835 1.00 65.50 81 SER A O 1
ATOM 561 N N . VAL A 1 82 ? -30.018 -4.352 43.309 1.00 65.12 82 VAL A N 1
ATOM 562 C CA . VAL A 1 82 ? -29.684 -5.330 42.263 1.00 65.12 82 VAL A CA 1
ATOM 563 C C . VAL A 1 82 ? -29.830 -4.718 40.872 1.00 65.12 82 VAL A C 1
ATOM 565 O O . VAL A 1 82 ? -28.975 -4.935 40.016 1.00 65.12 82 VAL A O 1
ATOM 568 N N . VAL A 1 83 ? -30.871 -3.912 40.645 1.00 69.38 83 VAL A N 1
ATOM 569 C CA . VAL A 1 83 ? -31.079 -3.293 39.331 1.00 69.38 83 VAL A CA 1
ATOM 570 C C . VAL A 1 83 ? -29.999 -2.255 39.022 1.00 69.38 83 VAL A C 1
ATOM 572 O O . VAL A 1 83 ? -29.497 -2.219 37.901 1.00 69.38 83 VAL A O 1
ATOM 575 N N . LEU A 1 84 ? -29.565 -1.477 40.017 1.00 68.38 84 LEU A N 1
ATOM 576 C CA . LEU A 1 84 ? -28.475 -0.511 39.851 1.00 68.38 84 LEU A CA 1
ATOM 577 C C . LEU A 1 84 ? -27.161 -1.195 39.438 1.00 68.38 84 LEU A C 1
ATOM 579 O O . LEU A 1 84 ? -26.453 -0.706 38.562 1.00 68.38 84 LEU A O 1
ATOM 583 N N . VAL A 1 85 ? -26.861 -2.364 40.009 1.00 64.69 85 VAL A N 1
ATOM 584 C CA . VAL A 1 85 ? -25.667 -3.149 39.650 1.00 64.69 85 VAL A CA 1
ATOM 585 C C . VAL A 1 85 ? -25.749 -3.651 38.211 1.00 64.69 85 VAL A C 1
ATOM 587 O O . VAL A 1 85 ? -24.772 -3.546 37.474 1.00 64.69 85 VAL A O 1
ATOM 590 N N . ILE A 1 86 ? -26.912 -4.153 37.787 1.00 70.19 86 ILE A N 1
ATOM 591 C CA . ILE A 1 86 ? -27.116 -4.633 36.413 1.00 70.19 86 ILE A CA 1
ATOM 592 C C . ILE A 1 86 ? -26.935 -3.487 35.414 1.00 70.19 86 ILE A C 1
ATOM 594 O O . ILE A 1 86 ? -26.228 -3.654 34.425 1.00 70.19 86 ILE A O 1
ATOM 598 N N . VAL A 1 87 ? -27.504 -2.312 35.700 1.00 72.38 87 VAL A N 1
ATOM 599 C CA . VAL A 1 87 ? -27.328 -1.109 34.876 1.00 72.38 87 VAL A CA 1
ATOM 600 C C . VAL A 1 87 ? -25.848 -0.771 34.711 1.00 72.38 87 VAL A C 1
ATOM 602 O O . VAL A 1 87 ? -25.394 -0.576 33.586 1.00 72.38 87 VAL A O 1
ATOM 605 N N . VAL A 1 88 ? -25.085 -0.723 35.808 1.00 69.94 88 VAL A N 1
ATOM 606 C CA . VAL A 1 88 ? -23.654 -0.382 35.759 1.00 69.94 88 VAL A CA 1
ATOM 607 C C . VAL A 1 88 ? -22.886 -1.386 34.900 1.00 69.94 88 VAL A C 1
ATOM 609 O O . VAL A 1 88 ? -22.084 -0.980 34.065 1.00 69.94 88 VAL A O 1
ATOM 612 N N . VAL A 1 89 ? -23.160 -2.685 35.045 1.00 69.38 89 VAL A N 1
ATOM 613 C CA . VAL A 1 89 ? -22.514 -3.721 34.224 1.00 69.38 89 VAL A CA 1
ATOM 614 C C . VAL A 1 89 ? -22.838 -3.535 32.739 1.00 69.38 89 VAL A C 1
ATOM 616 O O . VAL A 1 89 ? -21.934 -3.632 31.913 1.00 69.38 89 VAL A O 1
ATOM 619 N N . VAL A 1 90 ? -24.089 -3.220 32.390 1.00 72.25 90 VAL A N 1
ATOM 620 C CA . VAL A 1 90 ? -24.494 -2.986 30.992 1.00 72.25 90 VAL A CA 1
ATOM 621 C C . VAL A 1 90 ? -23.771 -1.776 30.398 1.00 72.25 90 VAL A C 1
ATOM 623 O O . VAL A 1 90 ? -23.199 -1.901 29.317 1.00 72.25 90 VAL A O 1
ATOM 626 N N . VAL A 1 91 ? -23.721 -0.648 31.115 1.00 72.94 91 VAL A N 1
ATOM 627 C CA . VAL A 1 91 ? -23.014 0.566 30.657 1.00 72.94 91 VAL A CA 1
ATOM 628 C C . VAL A 1 91 ? -21.540 0.264 30.409 1.00 72.94 91 VAL A C 1
ATOM 630 O O . VAL A 1 91 ? -20.964 0.674 29.406 1.00 72.94 91 VAL A O 1
ATOM 633 N N . VAL A 1 92 ? -20.913 -0.482 31.317 1.00 70.19 92 VAL A N 1
ATOM 634 C CA . VAL A 1 92 ? -19.495 -0.810 31.203 1.00 70.19 92 VAL A CA 1
ATOM 635 C C . VAL A 1 92 ? -19.224 -1.701 29.988 1.00 70.19 92 VAL A C 1
ATOM 637 O O . VAL A 1 92 ? -18.292 -1.435 29.231 1.00 70.19 92 VAL A O 1
ATOM 640 N N . VAL A 1 93 ? -20.050 -2.725 29.760 1.00 70.88 93 VAL A N 1
ATOM 641 C CA . VAL A 1 93 ? -19.933 -3.584 28.572 1.00 70.88 93 VAL A CA 1
ATOM 642 C C . VAL A 1 93 ? -20.104 -2.768 27.294 1.00 70.88 93 VAL A C 1
ATOM 644 O O . VAL A 1 93 ? -19.341 -2.948 26.348 1.00 70.88 93 VAL A O 1
ATOM 647 N N . GLU A 1 94 ? -21.057 -1.842 27.269 1.00 69.31 94 GLU A N 1
ATOM 648 C CA . GLU A 1 94 ? -21.277 -0.962 26.127 1.00 69.31 94 GLU A CA 1
ATOM 649 C C . GLU A 1 94 ? -20.040 -0.112 25.822 1.00 69.31 94 GLU A C 1
ATOM 651 O O . GLU A 1 94 ? -19.557 -0.128 24.691 1.00 69.31 94 GLU A O 1
ATOM 656 N N . VAL A 1 95 ? -19.467 0.560 26.825 1.00 71.00 95 VAL A N 1
ATOM 657 C CA . VAL A 1 95 ? -18.250 1.368 26.650 1.00 71.00 95 VAL A CA 1
ATOM 658 C C . VAL A 1 95 ? -17.109 0.525 26.074 1.00 71.00 95 VAL A C 1
ATOM 660 O O . VAL A 1 95 ? -16.429 0.967 25.149 1.00 71.00 95 VAL A O 1
ATOM 663 N N . VAL A 1 96 ? -16.930 -0.714 26.548 1.00 68.19 96 VAL A N 1
ATOM 664 C CA . VAL A 1 96 ? -15.922 -1.637 26.000 1.00 68.19 96 VAL A CA 1
ATOM 665 C C . VAL A 1 96 ? -16.184 -1.923 24.520 1.00 68.19 96 VAL A C 1
ATOM 667 O O . VAL A 1 96 ? -15.254 -1.855 23.715 1.00 68.19 96 VAL A O 1
ATOM 670 N N . VAL A 1 97 ? -17.434 -2.200 24.136 1.00 72.50 97 VAL A N 1
ATOM 671 C CA . VAL A 1 97 ? -17.802 -2.434 22.731 1.00 72.50 97 VAL A CA 1
ATOM 672 C C . VAL A 1 97 ? -17.483 -1.206 21.879 1.00 72.50 97 VAL A C 1
ATOM 674 O O . VAL A 1 97 ? -16.865 -1.349 20.827 1.00 72.50 97 VAL A O 1
ATOM 677 N N . VAL A 1 98 ? -17.819 0.002 22.340 1.00 72.94 98 VAL A N 1
ATOM 678 C CA . VAL A 1 98 ? -17.501 1.247 21.624 1.00 72.94 98 VAL A CA 1
ATOM 679 C C . VAL A 1 98 ? -15.999 1.393 21.397 1.00 72.94 98 VAL A C 1
ATOM 681 O O . VAL A 1 98 ? -15.575 1.659 20.273 1.00 72.94 98 VAL A O 1
ATOM 684 N N . VAL A 1 99 ? -15.187 1.177 22.435 1.00 70.50 99 VAL A N 1
ATOM 685 C CA . VAL A 1 99 ? -13.724 1.271 22.334 1.00 70.50 99 VAL A CA 1
ATOM 686 C C . VAL A 1 99 ? -13.185 0.274 21.309 1.00 70.50 99 VAL A C 1
ATOM 688 O O . VAL A 1 99 ? -12.396 0.654 20.444 1.00 70.50 99 VAL A O 1
ATOM 691 N N . VAL A 1 100 ? -13.641 -0.982 21.353 1.00 71.19 100 VAL A N 1
ATOM 692 C CA . VAL A 1 100 ? -13.229 -2.017 20.391 1.00 71.19 100 VAL A CA 1
ATOM 693 C C . VAL A 1 100 ? -13.584 -1.609 18.964 1.00 71.19 100 VAL A C 1
ATOM 695 O O . VAL A 1 100 ? -12.774 -1.762 18.052 1.00 71.19 100 VAL A O 1
ATOM 698 N N . VAL A 1 101 ? -14.771 -1.049 18.752 1.00 72.69 101 VAL A N 1
ATOM 699 C CA . VAL A 1 101 ? -15.195 -0.636 17.417 1.00 72.69 101 VAL A CA 1
ATOM 700 C C . VAL A 1 101 ? -14.364 0.545 16.904 1.00 72.69 101 VAL A C 1
ATOM 702 O O . VAL A 1 101 ? -13.915 0.512 15.759 1.00 72.69 101 VAL A O 1
ATOM 705 N N . VAL A 1 102 ? -14.089 1.554 17.737 1.00 73.62 102 VAL A N 1
ATOM 706 C CA . VAL A 1 102 ? -13.214 2.684 17.368 1.00 73.62 102 VAL A CA 1
ATOM 707 C C . VAL A 1 102 ? -11.822 2.188 16.976 1.00 73.62 102 VAL A C 1
ATOM 709 O O . VAL A 1 102 ? -11.286 2.596 15.948 1.00 73.62 102 VAL A O 1
ATOM 712 N N . VAL A 1 103 ? -11.262 1.257 17.749 1.00 70.81 103 VAL A N 1
ATOM 713 C CA . VAL A 1 103 ? -9.987 0.599 17.445 1.00 70.81 103 VAL A CA 1
ATOM 714 C C . VAL A 1 103 ? -10.007 -0.053 16.060 1.00 70.81 103 VAL A C 1
ATOM 716 O O . VAL A 1 103 ? -9.089 0.162 15.269 1.00 70.81 103 VAL A O 1
ATOM 719 N N . VAL A 1 104 ? -11.050 -0.825 15.743 1.00 73.06 104 VAL A N 1
ATOM 720 C CA . VAL A 1 104 ? -11.170 -1.496 14.440 1.00 73.06 104 VAL A CA 1
ATOM 721 C C . VAL A 1 104 ? -11.217 -0.473 13.308 1.00 73.06 104 VAL A C 1
ATOM 723 O O . VAL A 1 104 ? -10.527 -0.649 12.306 1.00 73.06 104 VAL A O 1
ATOM 726 N N . VAL A 1 105 ? -11.962 0.623 13.474 1.00 73.62 105 VAL A N 1
ATOM 727 C CA . VAL A 1 105 ? -12.013 1.702 12.476 1.00 73.62 105 VAL A CA 1
ATOM 728 C C . VAL A 1 105 ? -10.631 2.307 12.244 1.00 73.62 105 VAL A C 1
ATOM 730 O O . VAL A 1 105 ? -10.230 2.464 11.093 1.00 73.62 105 VAL A O 1
ATOM 733 N N . VAL A 1 106 ? -9.876 2.602 13.307 1.00 73.06 106 VAL A N 1
ATOM 734 C CA . VAL A 1 106 ? -8.512 3.142 13.183 1.00 73.06 106 VAL A CA 1
ATOM 735 C C . VAL A 1 106 ? -7.613 2.177 12.411 1.00 73.06 106 VAL A C 1
ATOM 737 O O . VAL A 1 106 ? -6.915 2.601 11.492 1.00 73.06 106 VAL A O 1
ATOM 740 N N . VAL A 1 107 ? -7.665 0.878 12.719 1.00 71.25 107 VAL A N 1
ATOM 741 C CA . VAL A 1 107 ? -6.886 -0.143 11.998 1.00 71.25 107 VAL A CA 1
ATOM 742 C C . VAL A 1 107 ? -7.262 -0.181 10.516 1.00 71.25 107 VAL A C 1
ATOM 744 O O . VAL A 1 107 ? -6.373 -0.189 9.667 1.00 71.25 107 VAL A O 1
ATOM 747 N N . VAL A 1 108 ? -8.557 -0.148 10.185 1.00 73.06 108 VAL A N 1
ATOM 748 C CA . VAL A 1 108 ? -9.021 -0.114 8.789 1.00 73.06 108 VAL A CA 1
ATOM 749 C C . VAL A 1 108 ? -8.484 1.122 8.070 1.00 73.06 108 VAL A C 1
ATOM 751 O O . VAL A 1 108 ? -7.942 0.992 6.978 1.00 73.06 108 VAL A O 1
ATOM 754 N N . VAL A 1 109 ? -8.566 2.307 8.681 1.00 71.62 109 VAL A N 1
ATOM 755 C CA . VAL A 1 109 ? -8.037 3.547 8.090 1.00 71.62 109 VAL A CA 1
ATOM 756 C C . VAL A 1 109 ? -6.538 3.442 7.814 1.00 71.62 109 VAL A C 1
ATOM 758 O O . VAL A 1 109 ? -6.099 3.808 6.727 1.00 71.62 109 VAL A O 1
ATOM 761 N N . VAL A 1 110 ? -5.753 2.902 8.751 1.00 72.69 110 VAL A N 1
ATOM 762 C CA . VAL A 1 110 ? -4.306 2.714 8.555 1.00 72.69 110 VAL A CA 1
ATOM 763 C C . VAL A 1 110 ? -4.033 1.791 7.367 1.00 72.69 110 VAL A C 1
ATOM 765 O O . VAL A 1 110 ? -3.244 2.141 6.496 1.00 72.69 110 VAL A O 1
AT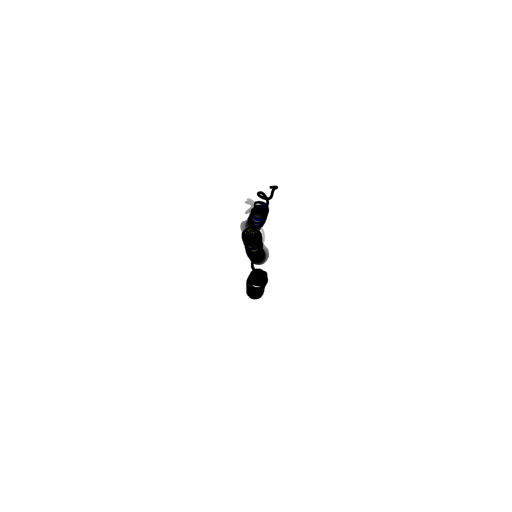OM 768 N N . VAL A 1 111 ? -4.720 0.647 7.281 1.00 71.94 111 VAL A N 1
ATOM 769 C CA . VAL A 1 111 ? -4.557 -0.299 6.161 1.00 71.94 111 VAL A CA 1
ATOM 770 C C . VAL A 1 111 ? -4.874 0.362 4.821 1.00 71.94 111 VAL A C 1
ATOM 772 O O . VAL A 1 111 ? -4.174 0.148 3.836 1.00 71.94 111 VAL A O 1
ATOM 775 N N . VAL A 1 112 ? -5.910 1.193 4.776 1.00 73.62 112 VAL A N 1
ATOM 776 C CA . VAL A 1 112 ? -6.298 1.918 3.565 1.00 73.62 112 VAL A CA 1
ATOM 777 C C . VAL A 1 112 ? -5.207 2.871 3.106 1.00 73.62 112 VAL A C 1
ATOM 779 O O . VAL A 1 112 ? -4.873 2.877 1.924 1.00 73.62 112 VAL A O 1
ATOM 782 N N . VAL A 1 113 ? -4.671 3.680 4.023 1.00 73.88 113 VAL A N 1
ATOM 783 C CA . VAL A 1 113 ? -3.623 4.657 3.701 1.00 73.88 113 VAL A CA 1
ATOM 784 C C . VAL A 1 113 ? -2.421 3.945 3.087 1.00 73.88 113 VAL A C 1
ATOM 786 O O . VAL A 1 113 ? -1.965 4.335 2.018 1.00 73.88 113 VAL A O 1
ATOM 789 N N . VAL A 1 114 ? -2.008 2.829 3.687 1.00 72.31 114 VAL A N 1
ATOM 790 C CA . VAL A 1 114 ? -0.917 1.982 3.186 1.00 72.31 114 VAL A CA 1
ATOM 791 C C . VAL A 1 114 ? -1.166 1.502 1.756 1.00 72.31 114 VAL A C 1
ATOM 793 O O . VAL A 1 114 ? -0.281 1.572 0.909 1.00 7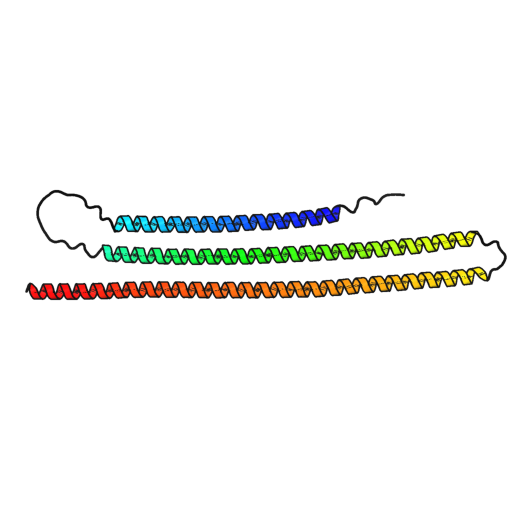2.31 114 VAL A O 1
ATOM 796 N N . VAL A 1 115 ? -2.371 1.006 1.464 1.00 74.31 115 VAL A N 1
ATOM 797 C CA . VAL A 1 115 ? -2.710 0.514 0.119 1.00 74.31 115 VAL A CA 1
ATOM 798 C C . VAL A 1 115 ? -2.646 1.643 -0.912 1.00 74.31 115 VAL A C 1
ATOM 800 O O . VAL A 1 115 ? -2.170 1.432 -2.028 1.00 74.31 115 VAL A O 1
ATOM 803 N N . VAL A 1 116 ? -3.107 2.841 -0.548 1.00 74.12 116 VAL A N 1
ATOM 804 C CA . VAL A 1 116 ? -3.059 4.017 -1.426 1.00 74.12 116 VAL A CA 1
ATOM 805 C C . VAL A 1 116 ? -1.615 4.442 -1.693 1.00 74.12 116 VAL A C 1
ATOM 807 O O . VAL A 1 116 ? -1.281 4.715 -2.843 1.00 74.12 116 VAL A O 1
ATOM 810 N N . GLU A 1 117 ? -0.758 4.461 -0.672 1.00 73.81 117 GLU A N 1
ATOM 811 C CA . GLU A 1 117 ? 0.665 4.793 -0.818 1.00 73.81 117 GLU A CA 1
ATOM 812 C C . GLU A 1 117 ? 1.369 3.830 -1.781 1.00 73.81 117 GLU A C 1
ATOM 814 O O . GLU A 1 117 ? 1.959 4.274 -2.769 1.00 73.81 117 GLU A O 1
ATOM 819 N N . ILE A 1 118 ? 1.193 2.516 -1.595 1.00 72.88 118 ILE A N 1
ATOM 820 C CA . ILE A 1 118 ? 1.760 1.496 -2.493 1.00 72.88 118 ILE A CA 1
ATOM 821 C C . ILE A 1 118 ? 1.299 1.718 -3.941 1.00 72.88 118 ILE A C 1
ATOM 823 O O . ILE A 1 118 ? 2.115 1.684 -4.864 1.00 72.88 118 ILE A O 1
ATOM 827 N N . ALA A 1 119 ? 0.009 1.996 -4.153 1.00 73.50 119 ALA A N 1
ATOM 828 C CA . ALA A 1 119 ? -0.524 2.250 -5.489 1.00 73.50 119 ALA A CA 1
ATOM 829 C C . ALA A 1 119 ? 0.114 3.488 -6.144 1.00 73.50 119 ALA A C 1
ATOM 831 O O . ALA A 1 119 ? 0.450 3.458 -7.327 1.00 73.50 119 ALA A O 1
ATOM 832 N N . VAL A 1 120 ? 0.316 4.575 -5.392 1.00 74.50 120 VAL A N 1
ATOM 833 C CA . VAL A 1 120 ? 0.976 5.789 -5.905 1.00 74.50 120 VAL A CA 1
ATOM 834 C C . VAL A 1 120 ? 2.422 5.498 -6.303 1.00 74.50 120 VAL A C 1
ATOM 836 O O . VAL A 1 120 ? 2.861 5.940 -7.370 1.00 74.50 120 VAL A O 1
ATOM 839 N N . VAL A 1 121 ? 3.145 4.728 -5.487 1.00 74.56 121 VAL A N 1
ATOM 840 C CA . VAL A 1 121 ? 4.523 4.325 -5.782 1.00 74.56 121 VAL A CA 1
ATOM 841 C C . VAL A 1 121 ? 4.578 3.529 -7.081 1.00 74.56 121 VAL A C 1
ATOM 843 O O . VAL A 1 121 ? 5.333 3.906 -7.974 1.00 74.56 121 VAL A O 1
ATOM 846 N N . GLU A 1 122 ? 3.740 2.503 -7.259 1.00 75.06 122 GLU A N 1
ATOM 847 C CA . GLU A 1 122 ? 3.708 1.708 -8.497 1.00 75.06 122 GLU A CA 1
ATOM 848 C C . GLU A 1 122 ? 3.472 2.569 -9.746 1.00 75.06 122 GLU A C 1
ATOM 850 O O . GLU A 1 122 ? 4.152 2.403 -10.763 1.00 75.06 122 GLU A O 1
ATOM 855 N N . VAL A 1 123 ? 2.563 3.545 -9.675 1.00 71.94 123 VAL A N 1
ATOM 856 C CA . VAL A 1 123 ? 2.319 4.467 -10.795 1.00 71.94 123 VAL A CA 1
ATOM 857 C C . VAL A 1 123 ? 3.541 5.321 -11.104 1.00 71.94 123 VAL A C 1
ATOM 859 O O . VAL A 1 123 ? 3.872 5.509 -12.279 1.00 71.94 123 VAL A O 1
ATOM 862 N N . ALA A 1 124 ? 4.238 5.811 -10.078 1.00 73.38 124 ALA A N 1
ATOM 863 C CA . ALA A 1 124 ? 5.472 6.564 -10.263 1.00 73.38 124 ALA A CA 1
ATOM 864 C C . ALA A 1 124 ? 6.551 5.711 -10.954 1.00 73.38 124 ALA A C 1
ATOM 866 O O . ALA A 1 124 ? 7.199 6.190 -11.888 1.00 73.38 124 ALA A O 1
ATOM 867 N N . VAL A 1 125 ? 6.686 4.431 -10.582 1.00 74.69 125 VAL A N 1
ATOM 868 C CA . VAL A 1 125 ? 7.604 3.481 -11.243 1.00 74.69 125 VAL A CA 1
ATOM 869 C C . VAL A 1 125 ? 7.287 3.349 -12.722 1.00 74.69 125 VAL A C 1
ATOM 871 O O . VAL A 1 125 ? 8.171 3.490 -13.570 1.00 74.69 125 VAL A O 1
ATOM 874 N N . VAL A 1 126 ? 6.019 3.084 -13.041 1.00 74.75 126 VAL A N 1
ATOM 875 C CA . VAL A 1 126 ? 5.571 2.890 -14.422 1.00 74.75 126 VAL A CA 1
ATOM 876 C C . VAL A 1 126 ? 5.822 4.154 -15.240 1.00 74.75 126 VAL A C 1
ATOM 878 O O . VAL A 1 126 ? 6.309 4.068 -16.367 1.00 74.75 126 VAL A O 1
ATOM 881 N N . PHE A 1 127 ? 5.555 5.332 -14.674 1.00 73.12 127 PHE A N 1
ATOM 882 C CA . PHE A 1 127 ? 5.824 6.601 -15.339 1.00 73.12 127 PHE A CA 1
ATOM 883 C C . PHE A 1 127 ? 7.313 6.777 -15.664 1.00 73.12 127 PHE A C 1
ATOM 885 O O . PHE A 1 127 ? 7.653 7.054 -16.816 1.00 73.12 127 PHE A O 1
ATOM 892 N N . VAL A 1 128 ? 8.203 6.554 -14.691 1.00 74.75 128 VAL A N 1
ATOM 893 C CA . VAL A 1 128 ? 9.659 6.643 -14.897 1.00 74.75 128 VAL A CA 1
ATOM 894 C C . VAL A 1 128 ? 10.116 5.660 -15.976 1.00 74.75 128 VAL A C 1
ATOM 896 O O . VAL A 1 128 ? 10.832 6.050 -16.899 1.00 74.75 128 VAL A O 1
ATOM 899 N N . ALA A 1 129 ? 9.644 4.411 -15.931 1.00 73.50 129 ALA A N 1
ATOM 900 C CA . ALA A 1 129 ? 9.967 3.405 -16.939 1.00 73.50 129 ALA A CA 1
ATOM 901 C C . ALA A 1 129 ? 9.517 3.832 -18.348 1.00 73.50 129 ALA A C 1
ATOM 903 O O . ALA A 1 129 ? 10.259 3.682 -19.319 1.00 73.50 129 ALA A O 1
ATOM 904 N N . VAL A 1 130 ? 8.321 4.413 -18.480 1.00 72.88 130 VAL A N 1
ATOM 905 C CA . VAL A 1 130 ? 7.815 4.911 -19.765 1.00 72.88 130 VAL A CA 1
ATOM 906 C C . VAL A 1 130 ? 8.665 6.064 -20.298 1.00 72.88 130 VAL A C 1
ATOM 908 O O . VAL A 1 130 ? 8.968 6.070 -21.493 1.00 72.88 130 VAL A O 1
ATOM 911 N N . VAL A 1 131 ? 9.048 7.021 -19.447 1.00 74.44 131 VAL A N 1
ATOM 912 C CA . VAL A 1 131 ? 9.897 8.164 -19.832 1.00 74.44 131 VAL A CA 1
ATOM 913 C C . VAL A 1 131 ? 11.241 7.674 -20.361 1.00 74.44 131 VAL A C 1
ATOM 915 O O . VAL A 1 131 ? 11.643 8.049 -21.460 1.00 74.44 131 VAL A O 1
ATOM 918 N N . VAL A 1 132 ? 11.871 6.757 -19.631 1.00 74.31 132 VAL A N 1
ATOM 919 C CA . VAL A 1 132 ? 13.126 6.114 -20.023 1.00 74.31 132 VAL A CA 1
ATOM 920 C C . VAL A 1 132 ? 13.012 5.438 -21.390 1.00 74.31 132 VAL A C 1
ATOM 922 O O . VAL A 1 132 ? 13.849 5.648 -22.265 1.00 74.31 132 VAL A O 1
ATOM 925 N N . VAL A 1 133 ? 11.966 4.633 -21.607 1.00 75.56 133 VAL A N 1
ATOM 926 C CA . VAL A 1 133 ? 11.768 3.941 -22.890 1.00 75.56 133 VAL A CA 1
ATOM 927 C C . VAL A 1 133 ? 11.619 4.948 -24.030 1.00 75.56 133 VAL A C 1
ATOM 929 O O . VAL A 1 133 ? 12.160 4.737 -25.113 1.00 75.56 133 VAL A O 1
ATOM 932 N N . VAL A 1 134 ? 10.902 6.052 -23.804 1.00 75.69 134 VAL A N 1
ATOM 933 C CA . VAL A 1 134 ? 10.754 7.112 -24.810 1.00 75.69 134 VAL A CA 1
ATOM 934 C C . VAL A 1 134 ? 12.102 7.753 -25.135 1.00 75.69 134 VAL A C 1
ATOM 936 O O . VAL A 1 134 ? 12.400 7.935 -26.313 1.00 75.69 134 VAL A O 1
ATOM 939 N N . GLU A 1 135 ? 12.924 8.050 -24.131 1.00 77.69 135 GLU A N 1
ATOM 940 C CA . GLU A 1 135 ? 14.255 8.628 -24.327 1.00 77.69 135 GLU A CA 1
ATOM 941 C C . GLU A 1 135 ? 15.157 7.709 -25.163 1.00 77.69 135 GLU A C 1
ATOM 943 O O . GLU A 1 135 ? 15.707 8.142 -26.176 1.00 77.69 135 GLU A O 1
ATOM 948 N N . VAL A 1 136 ? 15.218 6.417 -24.821 1.00 75.06 136 VAL A N 1
ATOM 949 C CA . VAL A 1 136 ? 15.999 5.416 -25.569 1.00 75.06 136 VAL A CA 1
ATOM 950 C C . VAL A 1 136 ? 15.549 5.334 -27.031 1.00 75.06 136 VAL A C 1
ATOM 952 O O . VAL A 1 136 ? 16.382 5.306 -27.938 1.00 75.06 136 VAL A O 1
ATOM 955 N N . VAL A 1 137 ? 14.236 5.340 -27.285 1.00 74.44 137 VAL A N 1
ATOM 956 C CA . VAL A 1 137 ? 13.693 5.311 -28.652 1.00 74.44 137 VAL A CA 1
ATOM 957 C C . VAL A 1 137 ? 14.081 6.570 -29.429 1.00 74.44 137 VAL A C 1
ATOM 959 O O . VAL A 1 137 ? 14.462 6.469 -30.593 1.00 74.44 137 VAL A O 1
ATOM 962 N N . VAL A 1 138 ? 14.020 7.752 -28.808 1.00 78.00 138 VAL A N 1
ATOM 963 C CA . VAL A 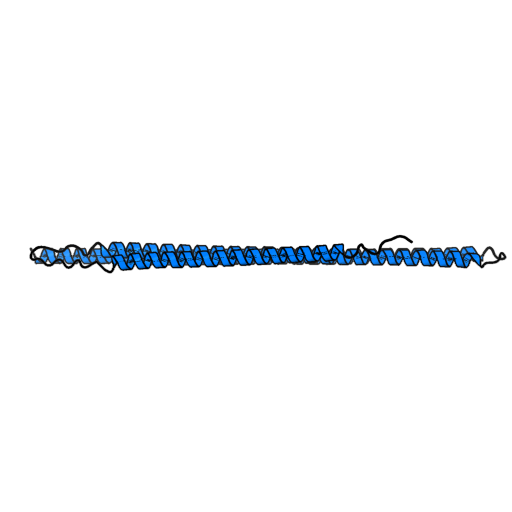1 138 ? 14.414 9.015 -29.456 1.00 78.00 138 VAL A CA 1
ATOM 964 C C . VAL A 1 138 ? 15.897 9.002 -29.825 1.00 78.00 138 VAL A C 1
ATOM 966 O O . VAL A 1 138 ? 16.238 9.366 -30.952 1.00 78.00 138 VAL A O 1
ATOM 969 N N . VAL A 1 139 ? 16.764 8.538 -28.920 1.00 77.38 139 VAL A N 1
ATOM 970 C CA . VAL A 1 139 ? 18.203 8.399 -29.189 1.00 77.38 139 VAL A CA 1
ATOM 971 C C . VAL A 1 139 ? 18.434 7.449 -30.362 1.00 77.38 139 VAL A C 1
ATOM 973 O O . VAL A 1 139 ? 19.146 7.800 -31.300 1.00 77.38 139 VAL A O 1
ATOM 976 N N . LEU A 1 140 ? 17.779 6.286 -30.373 1.00 77.12 140 LEU A N 1
ATOM 977 C CA . LEU A 1 140 ? 17.923 5.308 -31.452 1.00 77.12 140 LEU A CA 1
ATOM 978 C C . LEU A 1 140 ? 17.481 5.877 -32.807 1.00 77.12 140 LEU A C 1
ATOM 980 O O . LEU A 1 140 ? 18.192 5.727 -33.800 1.00 77.12 140 LEU A O 1
ATOM 984 N N . VAL A 1 141 ? 16.347 6.581 -32.858 1.00 78.94 141 VAL A N 1
ATOM 985 C CA . VAL A 1 141 ? 15.875 7.235 -34.089 1.00 78.94 141 VAL A CA 1
ATOM 986 C C . VAL A 1 141 ? 16.877 8.283 -34.572 1.00 78.94 141 VAL A C 1
ATOM 988 O O . VAL A 1 141 ? 17.178 8.328 -35.764 1.00 78.94 141 VAL A O 1
ATOM 991 N N . LEU A 1 142 ? 17.430 9.101 -33.672 1.00 81.00 142 LEU A N 1
ATOM 992 C CA . LEU A 1 142 ? 18.421 10.118 -34.027 1.00 81.00 142 LEU A CA 1
ATOM 993 C C . LEU A 1 142 ? 19.672 9.487 -34.646 1.00 81.00 142 LEU A C 1
ATOM 995 O O . LEU A 1 142 ? 20.159 9.962 -35.670 1.00 81.00 142 LEU A O 1
ATOM 999 N N . VAL A 1 143 ? 20.151 8.382 -34.080 1.00 78.19 143 VAL A N 1
ATOM 1000 C CA . VAL A 1 143 ? 21.300 7.630 -34.604 1.00 78.19 143 VAL A CA 1
ATOM 1001 C C . VAL A 1 143 ? 21.023 7.097 -36.009 1.00 78.19 143 VAL A C 1
ATOM 1003 O O . VAL A 1 143 ? 21.858 7.241 -36.906 1.00 78.19 143 VAL A O 1
ATOM 1006 N N . VAL A 1 144 ? 19.835 6.533 -36.234 1.00 79.31 144 VAL A N 1
ATOM 1007 C CA . VAL A 1 144 ? 19.419 6.064 -37.564 1.00 79.31 144 VAL A CA 1
ATOM 1008 C C . VAL A 1 144 ? 19.371 7.226 -38.563 1.00 79.31 144 VAL A C 1
ATOM 1010 O O . VAL A 1 144 ? 19.858 7.102 -39.681 1.00 79.31 144 VAL A O 1
ATOM 1013 N N . VAL A 1 145 ? 18.848 8.388 -38.168 1.00 81.50 145 VAL A N 1
ATOM 1014 C CA . VAL A 1 145 ? 18.806 9.570 -39.046 1.00 81.50 145 VAL A CA 1
ATOM 1015 C C . VAL A 1 145 ? 20.214 10.050 -39.402 1.00 81.50 145 VAL A C 1
ATOM 1017 O O . VAL A 1 145 ? 20.489 10.311 -40.573 1.00 81.50 145 VAL A O 1
ATOM 1020 N N . VAL A 1 146 ? 21.117 10.138 -38.422 1.00 80.62 146 VAL A N 1
ATOM 1021 C CA . VAL A 1 146 ? 22.504 10.576 -38.643 1.00 80.62 146 VAL A CA 1
ATOM 1022 C C . VAL A 1 146 ? 23.241 9.612 -39.570 1.00 80.62 146 VAL A C 1
ATOM 1024 O O . VAL A 1 146 ? 23.885 10.052 -40.519 1.00 80.62 146 VAL A O 1
ATOM 1027 N N . THR A 1 147 ? 23.115 8.303 -39.349 1.00 79.19 147 THR A N 1
ATOM 1028 C CA . THR A 1 147 ? 23.768 7.291 -40.196 1.00 79.19 147 THR A CA 1
ATOM 1029 C C . THR A 1 147 ? 23.259 7.339 -41.635 1.00 79.19 147 THR A C 1
ATOM 1031 O O . THR A 1 147 ? 24.067 7.376 -42.562 1.00 79.19 147 THR A O 1
ATOM 1034 N N . VAL A 1 148 ? 21.942 7.436 -41.843 1.00 81.06 148 VAL A N 1
ATOM 1035 C CA . VAL A 1 148 ? 21.360 7.594 -43.185 1.00 81.06 148 VAL A CA 1
ATOM 1036 C C . VAL A 1 148 ? 21.858 8.876 -43.852 1.00 81.06 148 VAL A C 1
ATOM 1038 O O . VAL A 1 148 ? 22.251 8.840 -45.016 1.00 81.06 148 VAL A O 1
ATOM 1041 N N . LEU A 1 149 ? 21.900 9.999 -43.130 1.00 84.38 149 LEU A N 1
ATOM 1042 C CA . LEU A 1 149 ? 22.380 11.274 -43.665 1.00 84.38 149 LEU A CA 1
ATOM 1043 C C . LEU A 1 149 ? 23.847 11.192 -44.109 1.00 84.38 149 LEU A C 1
ATOM 1045 O O . LEU A 1 149 ? 24.177 11.634 -45.209 1.00 84.38 149 LEU A O 1
ATOM 1049 N N . VAL A 1 150 ? 24.712 10.581 -43.294 1.00 80.94 150 VAL A N 1
ATOM 1050 C CA . VAL A 1 150 ? 26.123 10.351 -43.642 1.00 80.94 150 VAL A CA 1
ATOM 1051 C C . VAL A 1 150 ? 26.228 9.516 -44.916 1.00 80.94 150 VAL A C 1
ATOM 1053 O O . VAL A 1 150 ? 26.951 9.904 -45.830 1.00 80.94 150 VAL A O 1
ATOM 1056 N N . VAL A 1 151 ? 25.465 8.423 -45.024 1.00 79.31 151 VAL A N 1
ATOM 1057 C CA . VAL A 1 151 ? 25.443 7.572 -46.226 1.00 79.31 151 VAL A CA 1
ATOM 1058 C C . VAL A 1 151 ? 24.992 8.360 -47.459 1.00 79.31 151 VAL A C 1
ATOM 1060 O O . VAL A 1 151 ? 25.631 8.273 -48.506 1.00 79.31 151 VAL A O 1
ATOM 1063 N N . VAL A 1 152 ? 23.937 9.170 -47.348 1.00 82.44 152 VAL A N 1
ATOM 1064 C CA . VAL A 1 152 ? 23.420 9.990 -48.458 1.00 82.44 152 VAL A CA 1
ATOM 1065 C C . VAL A 1 152 ? 24.464 11.003 -48.934 1.00 82.44 152 VAL A C 1
ATOM 1067 O O . VAL A 1 152 ? 24.712 11.101 -50.137 1.00 82.44 152 VAL A O 1
ATOM 1070 N N . ILE A 1 153 ? 25.110 11.726 -48.011 1.00 83.44 153 ILE A N 1
ATOM 1071 C CA . ILE A 1 153 ? 26.166 12.703 -48.332 1.00 83.44 153 ILE A CA 1
ATOM 1072 C C . ILE A 1 153 ? 27.318 12.021 -49.073 1.00 83.44 153 ILE A C 1
ATOM 1074 O O . ILE A 1 153 ? 27.862 12.564 -50.037 1.00 83.44 153 ILE A O 1
ATOM 1078 N N . LEU A 1 154 ? 27.669 10.810 -48.654 1.00 78.44 154 LEU A N 1
ATOM 1079 C CA . LEU A 1 154 ? 28.755 10.031 -49.227 1.00 78.44 154 LEU A CA 1
ATOM 1080 C C . LEU A 1 154 ? 28.432 9.565 -50.653 1.00 78.44 154 LEU A C 1
ATOM 1082 O O . LEU A 1 154 ? 29.238 9.760 -51.563 1.00 78.44 154 LEU A O 1
ATOM 1086 N N . VAL A 1 155 ? 27.227 9.027 -50.871 1.00 80.19 155 VAL A N 1
ATOM 1087 C CA . VAL A 1 155 ? 26.746 8.625 -52.203 1.00 80.19 155 VAL A CA 1
ATOM 1088 C C . VAL A 1 155 ? 26.731 9.825 -53.153 1.00 80.19 155 VAL A C 1
ATOM 1090 O O . VAL A 1 155 ? 27.222 9.722 -54.276 1.00 80.19 155 VAL A O 1
ATOM 1093 N N . HIS A 1 156 ? 26.245 10.980 -52.693 1.00 83.19 156 HIS A N 1
ATOM 1094 C CA . HIS A 1 156 ? 26.198 12.200 -53.502 1.00 83.19 156 HIS A CA 1
ATOM 1095 C C . HIS A 1 156 ? 27.598 12.750 -53.821 1.00 83.19 156 HIS A C 1
ATOM 1097 O O . HIS A 1 156 ? 27.859 13.225 -54.927 1.00 83.19 156 HIS A O 1
ATOM 1103 N N . SER A 1 157 ? 28.533 12.643 -52.875 1.00 79.69 157 SER A N 1
ATOM 1104 C CA . SER A 1 157 ? 29.925 13.062 -53.078 1.00 79.69 157 SER A CA 1
ATOM 1105 C C . SER A 1 157 ? 30.647 12.167 -54.091 1.00 79.69 157 SER A C 1
ATOM 1107 O O . SER A 1 157 ? 31.488 12.647 -54.848 1.00 79.69 157 SER A O 1
ATOM 1109 N N . SER A 1 158 ? 30.279 10.883 -54.172 1.00 74.81 158 SER A N 1
ATOM 1110 C CA . SER A 1 158 ? 30.857 9.945 -55.137 1.00 74.81 158 SER A CA 1
ATOM 1111 C C . SER A 1 158 ? 30.472 10.250 -56.590 1.00 74.81 158 SER A C 1
ATOM 1113 O O . SER A 1 158 ? 31.246 9.926 -57.489 1.00 74.81 158 SER A O 1
ATOM 1115 N N . SER A 1 159 ? 29.313 10.869 -56.849 1.00 76.19 159 SER A N 1
ATOM 1116 C CA . SER A 1 159 ? 28.854 11.163 -58.219 1.00 76.19 159 SER A CA 1
ATOM 1117 C C . SER A 1 159 ? 29.598 12.307 -58.922 1.00 76.19 159 SER A C 1
ATOM 1119 O O . SER A 1 159 ? 29.503 12.412 -60.140 1.00 76.19 159 SER A O 1
ATOM 1121 N N . ASN A 1 160 ? 30.368 13.130 -58.201 1.00 71.44 160 ASN A N 1
ATOM 1122 C CA . ASN A 1 160 ? 31.058 14.301 -58.768 1.00 71.44 160 ASN A CA 1
ATOM 1123 C C . ASN A 1 160 ? 32.553 14.083 -59.073 1.00 71.44 160 ASN A C 1
ATOM 1125 O O . ASN A 1 160 ? 33.236 15.024 -59.475 1.00 71.44 160 ASN A O 1
ATOM 1129 N N . ILE A 1 161 ? 33.089 12.870 -58.899 1.00 65.56 161 ILE A N 1
ATOM 1130 C CA . ILE A 1 161 ? 34.519 12.597 -59.107 1.00 65.56 161 ILE A CA 1
ATOM 1131 C C . ILE A 1 161 ? 34.740 12.038 -60.519 1.00 65.56 161 ILE A C 1
ATOM 1133 O O . ILE A 1 161 ? 34.653 10.837 -60.770 1.00 65.56 161 ILE A O 1
ATOM 1137 N N . SER A 1 162 ? 35.059 12.922 -61.460 1.00 63.81 162 SER A N 1
ATOM 1138 C CA . SER A 1 162 ? 35.457 12.576 -62.827 1.00 63.81 162 SER A CA 1
ATOM 1139 C C . SER A 1 162 ? 36.869 11.956 -62.885 1.00 63.81 162 SER A C 1
ATOM 1141 O O . SER A 1 162 ? 37.880 12.648 -62.950 1.00 63.81 162 SER A O 1
ATOM 1143 N N . SER A 1 163 ? 36.911 10.621 -62.834 1.00 60.25 163 SER A N 1
ATOM 1144 C CA . SER A 1 163 ? 37.738 9.691 -63.636 1.00 60.25 163 SER A CA 1
ATOM 1145 C C . SER A 1 163 ? 39.281 9.780 -63.725 1.00 60.25 163 SER A C 1
ATOM 1147 O O . SER A 1 163 ? 39.819 9.197 -64.665 1.00 60.25 163 SER A O 1
ATOM 1149 N N . SER A 1 164 ? 40.043 10.388 -62.803 1.00 57.38 164 SER A N 1
ATOM 1150 C CA . SER A 1 164 ? 41.522 10.419 -62.975 1.00 57.38 164 SER A CA 1
ATOM 1151 C C . SER A 1 164 ? 42.436 10.060 -61.790 1.00 57.38 164 SER A C 1
ATOM 1153 O O . SER A 1 164 ? 43.651 10.090 -61.969 1.00 57.38 164 SER A O 1
ATOM 1155 N N . SER A 1 165 ? 41.950 9.600 -60.627 1.00 60.44 165 SER A N 1
ATOM 1156 C CA . SER A 1 165 ? 42.858 8.956 -59.649 1.00 60.44 165 SER A CA 1
ATOM 1157 C C . SER A 1 165 ? 42.183 7.906 -58.754 1.00 60.44 165 SER A C 1
ATOM 1159 O O . SER A 1 165 ? 41.353 8.200 -57.899 1.00 60.44 165 SER A O 1
ATOM 1161 N N . SER A 1 166 ? 42.571 6.644 -58.926 1.00 66.44 166 SER A N 1
ATOM 1162 C CA . SER A 1 166 ? 42.069 5.486 -58.172 1.00 66.44 166 SER A CA 1
ATOM 1163 C C . SER A 1 166 ? 42.508 5.459 -56.698 1.00 66.44 166 SER A C 1
ATOM 1165 O O . SER A 1 166 ? 41.906 4.750 -55.897 1.00 66.44 166 SER A O 1
ATOM 1167 N N . GLY A 1 167 ? 43.506 6.259 -56.303 1.00 71.94 167 GLY A N 1
ATOM 1168 C CA . GLY A 1 167 ? 43.977 6.338 -54.913 1.00 71.94 167 GLY A CA 1
ATOM 1169 C C . GLY A 1 167 ? 43.068 7.134 -53.965 1.00 71.94 167 GLY A C 1
ATOM 1170 O O . GLY A 1 167 ? 43.085 6.898 -52.760 1.00 71.94 167 GLY A O 1
ATOM 1171 N N . SER A 1 168 ? 42.244 8.052 -54.484 1.00 72.44 168 SER A N 1
ATOM 1172 C CA . SER A 1 168 ? 41.425 8.956 -53.658 1.00 72.44 168 SER A CA 1
ATOM 1173 C C . SER A 1 168 ? 40.248 8.248 -52.970 1.00 72.44 168 SER A C 1
ATOM 1175 O O . SER A 1 168 ? 39.948 8.535 -51.811 1.00 72.44 168 SER A O 1
ATOM 1177 N N . LEU A 1 169 ? 39.620 7.274 -53.638 1.00 71.94 169 LEU A N 1
ATOM 1178 C CA . LEU A 1 169 ? 38.439 6.585 -53.108 1.00 71.94 169 LEU A CA 1
ATOM 1179 C C . LEU A 1 169 ? 38.755 5.721 -51.884 1.00 71.94 169 LEU A C 1
ATOM 1181 O O . LEU A 1 169 ? 37.966 5.700 -50.944 1.00 71.94 169 LEU A O 1
ATOM 1185 N N . ALA A 1 170 ? 39.915 5.059 -51.856 1.00 76.38 170 ALA A N 1
ATOM 1186 C CA . ALA A 1 170 ? 40.311 4.221 -50.725 1.00 76.38 170 ALA A CA 1
ATOM 1187 C C . ALA A 1 170 ? 40.453 5.039 -49.429 1.00 76.38 170 ALA A C 1
ATOM 1189 O O . ALA A 1 170 ? 39.993 4.610 -48.373 1.00 76.38 170 ALA A O 1
ATOM 1190 N N . VAL A 1 171 ? 41.021 6.247 -49.511 1.00 78.31 171 VAL A N 1
ATOM 1191 C CA . VAL A 1 171 ? 41.199 7.132 -48.347 1.00 78.31 171 VAL A CA 1
ATOM 1192 C C . VAL A 1 171 ? 39.857 7.643 -47.818 1.00 78.31 171 VAL A C 1
ATOM 1194 O O . VAL A 1 171 ? 39.662 7.699 -46.602 1.00 78.31 171 VAL A O 1
ATOM 1197 N N . VAL A 1 172 ? 38.919 7.975 -48.714 1.00 78.38 172 VAL A N 1
ATOM 1198 C CA . VAL A 1 172 ? 37.558 8.401 -48.344 1.00 78.38 172 VAL A CA 1
ATOM 1199 C C . VAL A 1 172 ? 36.793 7.253 -47.685 1.00 78.38 172 VAL A C 1
ATOM 1201 O O . VAL A 1 172 ? 36.171 7.457 -46.646 1.00 78.38 172 VAL A O 1
ATOM 1204 N N . LEU A 1 173 ? 36.888 6.037 -48.230 1.00 79.19 173 LEU A N 1
ATOM 1205 C CA . LEU A 1 173 ? 36.228 4.853 -47.673 1.00 79.19 173 LEU A CA 1
ATOM 1206 C C . LEU A 1 173 ? 36.749 4.524 -46.267 1.00 79.19 173 LEU A C 1
ATOM 1208 O O . LEU A 1 173 ? 35.955 4.244 -45.373 1.00 79.19 173 LEU A O 1
ATOM 1212 N N . VAL A 1 174 ? 38.064 4.629 -46.046 1.00 82.88 174 VAL A N 1
ATOM 1213 C CA . VAL A 1 174 ? 38.665 4.444 -44.717 1.00 82.88 174 VAL A CA 1
ATOM 1214 C C . VAL A 1 174 ? 38.198 5.526 -43.741 1.00 82.88 174 VAL A C 1
ATOM 1216 O O . VAL A 1 174 ? 37.805 5.191 -42.628 1.00 82.88 174 VAL A O 1
ATOM 1219 N N . HIS A 1 175 ? 38.175 6.803 -44.139 1.00 81.19 175 HIS A N 1
ATOM 1220 C CA . HIS A 1 175 ? 37.676 7.875 -43.266 1.00 81.19 175 HIS A CA 1
ATOM 1221 C C . HIS A 1 175 ? 36.213 7.670 -42.877 1.00 81.19 175 HIS A C 1
ATOM 1223 O O . HIS A 1 175 ? 35.855 7.834 -41.714 1.00 81.19 175 HIS A O 1
ATOM 1229 N N . VAL A 1 176 ? 35.372 7.269 -43.829 1.00 78.94 176 VAL A N 1
ATOM 1230 C CA . VAL A 1 176 ? 33.965 6.966 -43.556 1.00 78.94 176 VAL A CA 1
ATOM 1231 C C . VAL A 1 176 ? 33.854 5.792 -42.600 1.00 78.94 176 VAL A C 1
ATOM 1233 O O . VAL A 1 176 ? 33.103 5.885 -41.637 1.00 78.94 176 VAL A O 1
ATOM 1236 N N . LEU A 1 177 ? 34.589 4.704 -42.845 1.00 81.56 177 LEU A N 1
ATOM 1237 C CA . LEU A 1 177 ? 34.569 3.535 -41.971 1.00 81.56 177 LEU A CA 1
ATOM 1238 C C . LEU A 1 177 ? 34.936 3.935 -40.536 1.00 81.56 177 LEU A C 1
ATOM 1240 O O . LEU A 1 177 ? 34.240 3.557 -39.601 1.00 81.56 177 LEU A O 1
ATOM 1244 N N . VAL A 1 178 ? 35.976 4.758 -40.366 1.00 82.50 178 VAL A N 1
ATOM 1245 C CA . VAL A 1 178 ? 36.386 5.278 -39.053 1.00 82.50 178 VAL A CA 1
ATOM 1246 C C . VAL A 1 178 ? 35.275 6.114 -38.414 1.00 82.50 178 VAL A C 1
ATOM 1248 O O . VAL A 1 178 ? 35.006 5.937 -37.230 1.00 82.50 178 VAL A O 1
ATOM 1251 N N . ILE A 1 179 ? 34.595 6.981 -39.172 1.00 80.62 179 ILE A N 1
ATOM 1252 C CA . ILE A 1 179 ? 33.471 7.782 -38.657 1.00 80.62 179 ILE A CA 1
ATOM 1253 C C . ILE A 1 179 ? 32.302 6.883 -38.243 1.00 80.62 179 ILE A C 1
ATOM 1255 O O . ILE A 1 179 ? 31.751 7.074 -37.165 1.00 80.62 179 ILE A O 1
ATOM 1259 N N . VAL A 1 180 ? 31.933 5.895 -39.062 1.00 79.88 180 VAL A N 1
ATOM 1260 C CA . VAL A 1 180 ? 30.835 4.964 -38.761 1.00 79.88 180 VAL A CA 1
ATOM 1261 C C . VAL A 1 180 ? 31.145 4.163 -37.500 1.00 79.88 180 VAL A C 1
ATOM 1263 O O . VAL A 1 180 ? 30.312 4.123 -36.600 1.00 79.88 180 VAL A O 1
ATOM 1266 N N . VAL A 1 181 ? 32.357 3.610 -37.389 1.00 83.19 181 VAL A N 1
ATOM 1267 C CA . VAL A 1 181 ? 32.794 2.875 -36.193 1.00 83.19 181 VAL A CA 1
ATOM 1268 C C . VAL A 1 181 ? 32.821 3.792 -34.969 1.00 83.19 181 VAL A C 1
ATOM 1270 O O . VAL A 1 181 ? 32.353 3.402 -33.904 1.00 83.19 181 VAL A O 1
ATOM 1273 N N . ALA A 1 182 ? 33.317 5.025 -35.098 1.00 80.81 182 ALA A N 1
ATOM 1274 C CA . ALA A 1 182 ? 33.322 5.982 -33.995 1.00 80.81 182 ALA A CA 1
ATOM 1275 C C . ALA A 1 182 ? 31.898 6.319 -33.525 1.00 80.81 182 ALA A C 1
ATOM 1277 O O . ALA A 1 182 ? 31.640 6.334 -32.323 1.00 80.81 182 ALA A O 1
ATOM 1278 N N . VAL A 1 183 ? 30.964 6.541 -34.456 1.00 79.69 183 VAL A N 1
ATOM 1279 C CA . VAL A 1 183 ? 29.548 6.765 -34.135 1.00 79.69 183 VAL A CA 1
ATOM 1280 C C . VAL A 1 183 ? 28.963 5.537 -33.445 1.00 79.69 183 VAL A C 1
ATOM 1282 O O . VAL A 1 183 ? 28.341 5.683 -32.401 1.00 79.69 183 VAL A O 1
ATOM 1285 N N . GLU A 1 184 ? 29.200 4.335 -33.962 1.00 79.31 184 GLU A N 1
ATOM 1286 C CA . GLU A 1 184 ? 28.700 3.093 -33.368 1.00 79.31 184 GLU A CA 1
ATOM 1287 C C . GLU A 1 184 ? 29.208 2.897 -31.932 1.00 79.31 184 GLU A C 1
ATOM 1289 O O . GLU A 1 184 ? 28.419 2.618 -31.031 1.00 79.31 184 GLU A O 1
ATOM 1294 N N . VAL A 1 185 ? 30.496 3.149 -31.678 1.00 79.00 185 VAL A N 1
ATOM 1295 C CA . VAL A 1 185 ? 31.076 3.099 -30.326 1.00 79.00 185 VAL A CA 1
ATOM 1296 C C . VAL A 1 185 ? 30.423 4.127 -29.400 1.00 79.00 185 VAL A C 1
ATOM 1298 O O . VAL A 1 185 ? 30.100 3.799 -28.258 1.00 79.00 185 VAL A O 1
ATOM 1301 N N . VAL A 1 186 ? 30.184 5.355 -29.874 1.00 79.88 186 VAL A N 1
ATOM 1302 C CA . VAL A 1 186 ? 29.490 6.388 -29.086 1.00 79.88 186 VAL A CA 1
ATOM 1303 C C . VAL A 1 186 ? 28.060 5.959 -28.769 1.00 79.88 186 VAL A C 1
ATOM 1305 O O . VAL A 1 186 ? 27.616 6.118 -27.637 1.00 79.88 186 VAL A O 1
ATOM 1308 N N . VAL A 1 187 ? 27.346 5.368 -29.726 1.00 78.00 187 VAL A N 1
ATOM 1309 C CA . VAL A 1 187 ? 25.979 4.869 -29.525 1.00 78.00 187 VAL A CA 1
ATOM 1310 C C . VAL A 1 187 ? 25.954 3.769 -28.479 1.00 78.00 187 VAL A C 1
ATOM 1312 O O . VAL A 1 187 ? 25.153 3.835 -27.551 1.00 78.00 187 VAL A O 1
ATOM 1315 N N . VAL A 1 188 ? 26.851 2.788 -28.583 1.00 79.94 188 VAL A N 1
ATOM 1316 C CA . VAL A 1 188 ? 26.961 1.707 -27.597 1.00 79.94 188 VAL A CA 1
ATOM 1317 C C . VAL A 1 188 ? 27.290 2.268 -26.215 1.00 79.94 188 VAL A C 1
ATOM 1319 O O . VAL A 1 188 ? 26.679 1.851 -25.234 1.00 79.94 188 VAL A O 1
ATOM 1322 N N . ALA A 1 189 ? 28.195 3.246 -26.124 1.00 78.75 189 ALA A N 1
ATOM 1323 C CA . ALA A 1 189 ? 28.527 3.899 -24.862 1.00 78.75 189 ALA A CA 1
ATOM 1324 C C . ALA A 1 189 ? 27.323 4.641 -24.261 1.00 78.75 189 ALA A C 1
ATOM 1326 O O . ALA A 1 189 ? 27.044 4.482 -23.075 1.00 78.75 189 ALA A O 1
ATOM 1327 N N . VAL A 1 190 ? 26.577 5.402 -25.069 1.00 78.88 190 VAL A N 1
ATOM 1328 C CA . VAL A 1 190 ? 25.361 6.100 -24.625 1.00 78.88 190 VAL A CA 1
ATOM 1329 C C . VAL A 1 190 ? 24.319 5.095 -24.146 1.00 78.88 190 VAL A C 1
ATOM 1331 O O . VAL A 1 190 ? 23.823 5.235 -23.035 1.00 78.88 190 VAL A O 1
ATOM 1334 N N . VAL A 1 191 ? 24.048 4.039 -24.919 1.00 78.44 191 VAL A N 1
ATOM 1335 C CA . VAL A 1 191 ? 23.106 2.979 -24.530 1.00 78.44 191 VAL A CA 1
ATOM 1336 C C . VAL A 1 191 ? 23.540 2.311 -23.225 1.00 78.44 191 VAL A C 1
ATOM 1338 O O . VAL A 1 191 ? 22.710 2.120 -22.341 1.00 78.44 191 VAL A O 1
ATOM 1341 N N . ALA A 1 192 ? 24.827 1.997 -23.062 1.00 78.69 192 ALA A N 1
ATOM 1342 C CA . ALA A 1 192 ? 25.348 1.395 -21.838 1.00 78.69 192 ALA A CA 1
ATOM 1343 C C . ALA A 1 192 ? 25.179 2.319 -20.621 1.00 78.69 192 ALA A C 1
ATOM 1345 O O . ALA A 1 192 ? 24.752 1.856 -19.563 1.00 78.69 192 ALA A O 1
ATOM 1346 N N . ILE A 1 193 ? 25.462 3.618 -20.771 1.00 80.31 193 ILE A N 1
ATOM 1347 C CA . ILE A 1 193 ? 25.247 4.615 -19.714 1.00 80.31 193 ILE A CA 1
ATOM 1348 C C . ILE A 1 193 ? 23.761 4.704 -19.377 1.00 80.31 193 ILE A C 1
ATOM 1350 O O . ILE A 1 193 ? 23.412 4.633 -18.204 1.00 80.31 193 ILE A O 1
ATOM 1354 N N . THR A 1 194 ? 22.881 4.784 -20.377 1.00 78.25 194 THR A N 1
ATOM 1355 C CA . THR A 1 194 ? 21.434 4.830 -20.152 1.00 78.25 194 THR A CA 1
ATOM 1356 C C . THR A 1 194 ? 20.959 3.584 -19.410 1.00 78.25 194 THR A C 1
ATOM 1358 O O . THR A 1 194 ? 20.271 3.708 -18.403 1.00 78.25 194 THR A O 1
ATOM 1361 N N . VAL A 1 195 ? 21.375 2.385 -19.829 1.00 78.50 195 VAL A N 1
ATOM 1362 C CA . VAL A 1 195 ? 21.049 1.131 -19.130 1.00 78.50 195 VAL A CA 1
ATOM 1363 C C . VAL A 1 195 ? 21.551 1.154 -17.688 1.00 78.50 195 VAL A C 1
ATOM 1365 O O . VAL A 1 195 ? 20.800 0.805 -16.780 1.00 78.50 195 VAL A O 1
ATOM 1368 N N . LEU A 1 196 ? 22.781 1.611 -17.449 1.00 80.00 196 LEU A N 1
ATOM 1369 C CA . LEU A 1 196 ? 23.322 1.739 -16.098 1.00 80.00 196 LEU A CA 1
ATOM 1370 C C . LEU A 1 196 ? 22.491 2.707 -15.247 1.00 80.00 196 LEU A C 1
ATOM 1372 O O . LEU A 1 196 ? 22.145 2.379 -14.115 1.00 80.00 196 LEU A O 1
ATOM 1376 N N . THR A 1 197 ? 22.126 3.871 -15.788 1.00 78.81 197 THR A N 1
ATOM 1377 C CA . THR A 1 197 ? 21.272 4.845 -15.100 1.00 78.81 197 THR A CA 1
ATOM 1378 C C . THR A 1 197 ? 19.917 4.237 -14.751 1.00 78.81 197 THR A C 1
ATOM 1380 O O . THR A 1 197 ? 19.460 4.396 -13.623 1.00 78.81 197 THR A O 1
ATOM 1383 N N . ILE A 1 198 ? 19.306 3.476 -15.664 1.00 77.81 198 ILE A N 1
ATOM 1384 C CA . ILE A 1 198 ? 18.041 2.771 -15.411 1.00 77.81 198 ILE A CA 1
ATOM 1385 C C . ILE A 1 198 ? 18.190 1.786 -14.257 1.00 77.81 198 ILE A C 1
ATOM 1387 O O . ILE A 1 198 ? 17.353 1.768 -13.360 1.00 77.81 198 ILE A O 1
ATOM 1391 N N . VAL A 1 199 ? 19.254 0.980 -14.261 1.00 78.88 199 VAL A N 1
ATOM 1392 C CA . VAL A 1 199 ? 19.510 0.001 -13.198 1.00 78.88 199 VAL A CA 1
ATOM 1393 C C . VAL A 1 199 ? 19.685 0.702 -11.855 1.00 78.88 199 VAL A C 1
ATOM 1395 O O . VAL A 1 199 ? 19.089 0.279 -10.870 1.00 78.88 199 VAL A O 1
ATOM 1398 N N . VAL A 1 200 ? 20.447 1.798 -11.804 1.00 77.25 200 VAL A N 1
ATOM 1399 C CA . VAL A 1 200 ? 20.633 2.577 -10.571 1.00 77.25 200 VAL A CA 1
ATOM 1400 C C . VAL A 1 200 ? 19.303 3.143 -10.077 1.00 77.25 200 VAL A C 1
ATOM 1402 O O . VAL A 1 200 ? 18.982 2.986 -8.902 1.00 77.25 200 VAL A O 1
ATOM 1405 N N . VAL A 1 201 ? 18.506 3.750 -10.960 1.00 77.25 201 VAL A N 1
ATOM 1406 C CA . VAL A 1 201 ? 17.181 4.284 -10.609 1.00 77.25 201 VAL A CA 1
ATOM 1407 C C . VAL A 1 201 ? 16.268 3.174 -10.093 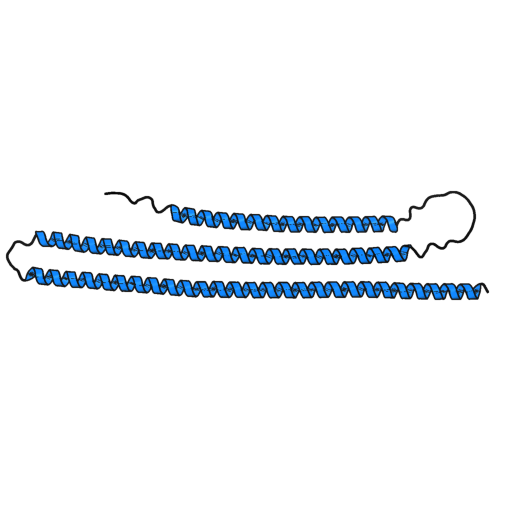1.00 77.25 201 VAL A C 1
ATOM 1409 O O . VAL A 1 201 ? 15.611 3.358 -9.072 1.00 77.25 201 VAL A O 1
ATOM 1412 N N . LEU A 1 202 ? 16.270 2.007 -10.739 1.00 76.38 202 LEU A N 1
ATOM 1413 C CA . LEU A 1 202 ? 15.487 0.853 -10.311 1.00 76.38 202 LEU A CA 1
ATOM 1414 C C . LEU A 1 202 ? 15.916 0.363 -8.923 1.00 76.38 202 LEU A C 1
ATOM 1416 O O . LEU A 1 202 ? 15.064 0.117 -8.077 1.00 76.38 202 LEU A O 1
ATOM 1420 N N . VAL A 1 203 ? 17.222 0.250 -8.665 1.00 75.38 203 VAL A N 1
ATOM 1421 C CA . VAL A 1 203 ? 17.748 -0.170 -7.357 1.00 75.38 203 VAL A CA 1
ATOM 1422 C C . VAL A 1 203 ? 17.365 0.829 -6.270 1.00 75.38 203 VAL A C 1
ATOM 1424 O O . VAL A 1 203 ? 16.862 0.420 -5.227 1.00 75.38 203 VAL A O 1
ATOM 1427 N N . VAL A 1 204 ? 17.556 2.130 -6.510 1.00 76.12 204 VAL A N 1
ATOM 1428 C CA . VAL A 1 204 ? 17.158 3.182 -5.561 1.00 76.12 204 VAL A CA 1
ATOM 1429 C C . VAL A 1 204 ? 15.667 3.092 -5.273 1.00 76.12 204 VAL A C 1
ATOM 1431 O O . VAL A 1 204 ? 15.260 3.139 -4.117 1.00 76.12 204 VAL A O 1
ATOM 1434 N N . LEU A 1 205 ? 14.856 2.900 -6.308 1.00 74.88 205 LEU A N 1
ATOM 1435 C CA . LEU A 1 205 ? 13.419 2.787 -6.160 1.00 74.88 205 LEU A CA 1
ATOM 1436 C C . LEU A 1 205 ? 13.009 1.547 -5.354 1.00 74.88 205 LEU A C 1
ATOM 1438 O O . LEU A 1 205 ? 12.185 1.662 -4.453 1.00 74.88 205 LEU A O 1
ATOM 1442 N N . ILE A 1 206 ? 13.622 0.388 -5.610 1.00 73.81 206 ILE A N 1
ATOM 1443 C CA . ILE A 1 206 ? 13.401 -0.823 -4.809 1.00 73.81 206 ILE A CA 1
ATOM 1444 C C . ILE A 1 206 ? 13.747 -0.558 -3.341 1.00 73.81 206 ILE A C 1
ATOM 1446 O O . ILE A 1 206 ? 12.977 -0.927 -2.460 1.00 73.81 206 ILE A O 1
ATOM 1450 N N . VAL A 1 207 ? 14.875 0.103 -3.063 1.00 71.75 207 VAL A N 1
ATOM 1451 C CA . VAL A 1 207 ? 15.271 0.446 -1.690 1.00 71.75 207 VAL A CA 1
ATOM 1452 C C . VAL A 1 207 ? 14.240 1.361 -1.033 1.00 71.75 207 VAL A C 1
ATOM 1454 O O . VAL A 1 207 ? 13.866 1.108 0.108 1.00 71.75 207 VAL A O 1
ATOM 1457 N N . VAL A 1 208 ? 13.747 2.382 -1.740 1.00 75.75 208 VAL A N 1
ATOM 1458 C CA . VAL A 1 208 ? 12.702 3.282 -1.226 1.00 75.75 208 VAL A CA 1
ATOM 1459 C C . VAL A 1 208 ? 11.432 2.501 -0.892 1.00 75.75 208 VAL A C 1
ATOM 1461 O O . VAL A 1 208 ? 10.955 2.608 0.234 1.00 75.75 208 VAL A O 1
ATOM 1464 N N . VAL A 1 209 ? 10.950 1.650 -1.805 1.00 74.25 209 VAL A N 1
ATOM 1465 C CA . VAL A 1 209 ? 9.760 0.811 -1.576 1.00 74.25 209 VAL A CA 1
ATOM 1466 C C . VAL A 1 209 ? 9.957 -0.096 -0.362 1.00 74.25 209 VAL A C 1
ATOM 1468 O O . VAL A 1 209 ? 9.078 -0.201 0.487 1.00 74.25 209 VAL A O 1
ATOM 1471 N N . VAL A 1 210 ? 11.120 -0.741 -0.238 1.00 72.19 210 VAL A N 1
ATOM 1472 C CA . VAL A 1 210 ? 11.418 -1.613 0.906 1.00 72.19 210 VAL A CA 1
ATOM 1473 C C . VAL A 1 210 ? 11.413 -0.823 2.213 1.00 72.19 210 VAL A C 1
ATOM 1475 O O . VAL A 1 210 ? 10.821 -1.277 3.189 1.00 72.19 210 VAL A O 1
ATOM 1478 N N . VAL A 1 211 ? 12.044 0.353 2.249 1.00 72.75 211 VAL A N 1
ATOM 1479 C CA . VAL A 1 211 ? 12.061 1.212 3.442 1.00 72.75 211 VAL A CA 1
ATOM 1480 C C . VAL A 1 211 ? 10.647 1.644 3.816 1.00 72.75 211 VAL A C 1
ATOM 1482 O O . VAL A 1 211 ? 10.280 1.554 4.983 1.00 72.75 211 VAL A O 1
ATOM 1485 N N . GLU A 1 212 ? 9.842 2.058 2.844 1.00 74.88 212 GLU A N 1
ATOM 1486 C CA . GLU A 1 212 ? 8.457 2.477 3.055 1.00 74.88 212 GLU A CA 1
ATOM 1487 C C . GLU A 1 212 ? 7.600 1.336 3.613 1.00 74.88 212 GLU A C 1
ATOM 1489 O O . GLU A 1 212 ? 6.957 1.498 4.649 1.00 74.88 212 GLU A O 1
ATOM 1494 N N . VAL A 1 213 ? 7.692 0.137 3.027 1.00 70.94 213 VAL A N 1
ATOM 1495 C CA . VAL A 1 213 ? 7.018 -1.067 3.540 1.00 70.94 213 VAL A CA 1
ATOM 1496 C C . VAL A 1 213 ? 7.462 -1.382 4.970 1.00 70.94 213 VAL A C 1
ATOM 1498 O O . VAL A 1 213 ? 6.627 -1.700 5.816 1.00 70.94 213 VAL A O 1
ATOM 1501 N N . VAL A 1 214 ? 8.756 -1.270 5.283 1.00 70.25 214 VAL A N 1
ATOM 1502 C CA . VAL A 1 214 ? 9.259 -1.489 6.648 1.00 70.25 214 VAL A CA 1
ATOM 1503 C C . VAL A 1 214 ? 8.684 -0.457 7.618 1.00 70.25 214 VAL A C 1
ATOM 1505 O O . VAL A 1 214 ? 8.230 -0.837 8.697 1.00 70.25 214 VAL A O 1
ATOM 1508 N N . VAL A 1 215 ? 8.660 0.826 7.248 1.00 72.56 215 VAL A N 1
ATOM 1509 C CA . VAL A 1 215 ? 8.079 1.895 8.075 1.00 72.56 215 VAL A CA 1
ATOM 1510 C C . VAL A 1 215 ? 6.604 1.619 8.337 1.00 72.56 215 VAL A C 1
ATOM 1512 O O . VAL A 1 215 ? 6.176 1.651 9.489 1.00 72.56 215 VAL A O 1
ATOM 1515 N N . VAL A 1 216 ? 5.846 1.267 7.302 1.00 72.69 216 VAL A N 1
ATOM 1516 C CA . VAL A 1 216 ? 4.439 0.885 7.422 1.00 72.69 216 VAL A CA 1
ATOM 1517 C C . VAL A 1 216 ? 4.257 -0.281 8.389 1.00 72.69 216 VAL A C 1
ATOM 1519 O O . VAL A 1 216 ? 3.432 -0.203 9.297 1.00 72.69 216 VAL A O 1
ATOM 1522 N N . VAL A 1 217 ? 5.034 -1.355 8.236 1.00 72.62 217 VAL A N 1
ATOM 1523 C CA . VAL A 1 217 ? 4.949 -2.527 9.118 1.00 72.62 217 VAL A CA 1
ATOM 1524 C C . VAL A 1 217 ? 5.232 -2.131 10.566 1.00 72.62 217 VAL A C 1
ATOM 1526 O O . VAL A 1 217 ? 4.494 -2.533 11.464 1.00 72.62 217 VAL A O 1
ATOM 1529 N N . VAL A 1 218 ? 6.249 -1.299 10.807 1.00 72.25 218 VAL A N 1
ATOM 1530 C CA . VAL A 1 218 ? 6.560 -0.782 12.147 1.00 72.25 218 VAL A CA 1
ATOM 1531 C C . VAL A 1 218 ? 5.396 0.040 12.701 1.00 72.25 218 VAL A C 1
ATOM 1533 O O . VAL A 1 218 ? 5.000 -0.177 13.844 1.00 72.25 218 VAL A O 1
ATOM 1536 N N . VAL A 1 219 ? 4.805 0.936 11.906 1.00 73.94 219 VAL A N 1
ATOM 1537 C CA . VAL A 1 219 ? 3.647 1.743 12.321 1.00 73.94 219 VAL A CA 1
ATOM 1538 C C . VAL A 1 219 ? 2.460 0.850 12.671 1.00 73.94 219 VAL A C 1
ATOM 1540 O O . VAL A 1 219 ? 1.866 1.026 13.731 1.00 73.94 219 VAL A O 1
ATOM 1543 N N . VAL A 1 220 ? 2.146 -0.149 11.843 1.00 73.00 220 VAL A N 1
ATOM 1544 C CA . VAL A 1 220 ? 1.069 -1.112 12.116 1.00 73.00 220 VAL A CA 1
ATOM 1545 C C . VAL A 1 220 ? 1.332 -1.861 13.421 1.00 73.00 220 VAL A C 1
ATOM 1547 O O . VAL A 1 220 ? 0.432 -1.957 14.252 1.00 73.00 220 VAL A O 1
ATOM 1550 N N . ILE A 1 221 ? 2.560 -2.338 13.649 1.00 70.38 221 ILE A N 1
ATOM 1551 C CA . ILE A 1 221 ? 2.933 -3.005 14.904 1.00 70.38 221 ILE A CA 1
ATOM 1552 C C . ILE A 1 221 ? 2.725 -2.062 16.093 1.00 70.38 221 ILE A C 1
ATOM 1554 O O . ILE A 1 221 ? 2.113 -2.462 17.080 1.00 70.38 221 ILE A O 1
ATOM 1558 N N . VAL A 1 222 ? 3.182 -0.810 16.006 1.00 72.31 222 VAL A N 1
ATOM 1559 C CA . VAL A 1 222 ? 3.009 0.183 17.076 1.00 72.31 222 VAL A CA 1
ATOM 1560 C C . VAL A 1 222 ? 1.529 0.439 17.350 1.00 72.31 222 VAL A C 1
ATOM 1562 O O . VAL A 1 222 ? 1.121 0.420 18.508 1.00 72.31 222 VAL A O 1
ATOM 1565 N N . VAL A 1 223 ? 0.710 0.615 16.311 1.00 73.69 223 VAL A N 1
ATOM 1566 C CA . VAL A 1 223 ? -0.741 0.807 16.453 1.00 73.69 223 VAL A CA 1
ATOM 1567 C C . VAL A 1 223 ? -1.376 -0.402 17.135 1.00 73.69 223 VAL A C 1
ATOM 1569 O O . VAL A 1 223 ? -2.118 -0.227 18.096 1.00 73.69 223 VAL A O 1
ATOM 1572 N N . VAL A 1 224 ? -1.046 -1.624 16.710 1.00 73.25 224 VAL A N 1
ATOM 1573 C CA . VAL A 1 224 ? -1.546 -2.856 17.339 1.00 73.25 224 VAL A CA 1
ATOM 1574 C C . VAL A 1 224 ? -1.132 -2.928 18.809 1.00 73.25 224 VAL A C 1
ATOM 1576 O O . VAL A 1 224 ? -1.963 -3.235 19.659 1.00 73.25 224 VAL A O 1
ATOM 1579 N N . VAL A 1 225 ? 0.119 -2.602 19.140 1.00 73.44 225 VAL A N 1
ATOM 1580 C CA . VAL A 1 225 ? 0.594 -2.576 20.532 1.00 73.44 225 VAL A CA 1
ATOM 1581 C C . VAL A 1 225 ? -0.179 -1.547 21.354 1.00 73.44 225 VAL A C 1
ATOM 1583 O O . VAL A 1 225 ? -0.656 -1.877 22.436 1.00 73.44 225 VAL A O 1
ATOM 1586 N N . VAL A 1 226 ? -0.358 -0.325 20.845 1.00 73.19 226 VAL A N 1
ATOM 1587 C CA . VAL A 1 226 ? -1.128 0.730 21.526 1.00 73.19 226 VAL A CA 1
ATOM 1588 C C . VAL A 1 226 ? -2.566 0.282 21.755 1.00 73.19 226 VAL A C 1
ATOM 1590 O O . VAL A 1 226 ? -3.079 0.413 22.862 1.00 73.19 226 VAL A O 1
ATOM 1593 N N . VAL A 1 227 ? -3.199 -0.306 20.742 1.00 72.44 227 VAL A N 1
ATOM 1594 C CA . VAL A 1 227 ? -4.545 -0.873 20.837 1.00 72.44 227 VAL A CA 1
ATOM 1595 C C . VAL A 1 227 ? -4.624 -1.925 21.938 1.00 72.44 227 VAL A C 1
ATOM 1597 O O . VAL A 1 227 ? -5.513 -1.857 22.783 1.00 72.44 227 VAL A O 1
ATOM 1600 N N . VAL A 1 228 ? -3.690 -2.877 21.961 1.00 72.81 228 VAL A N 1
ATOM 1601 C CA . VAL A 1 228 ? -3.651 -3.928 22.984 1.00 72.81 228 VAL A CA 1
ATOM 1602 C C . VAL A 1 228 ? -3.494 -3.313 24.372 1.00 72.81 228 VAL A C 1
ATOM 1604 O O . VAL A 1 228 ? -4.221 -3.695 25.284 1.00 72.81 228 VAL A O 1
ATOM 1607 N N . VAL A 1 229 ? -2.606 -2.329 24.535 1.00 72.44 229 VAL A N 1
ATOM 1608 C CA . VAL A 1 229 ? -2.425 -1.619 25.808 1.00 72.44 229 VAL A CA 1
ATOM 1609 C C . VAL A 1 229 ? -3.715 -0.922 26.236 1.00 72.44 229 VAL A C 1
ATOM 1611 O O . VAL A 1 229 ? -4.124 -1.078 27.382 1.00 72.44 229 VAL A O 1
ATOM 1614 N N . VAL A 1 230 ? -4.392 -0.209 25.332 1.00 72.94 230 VAL A N 1
ATOM 1615 C CA . VAL A 1 230 ? -5.670 0.460 25.626 1.00 72.94 230 VAL A CA 1
ATOM 1616 C C . VAL A 1 230 ? -6.729 -0.554 26.049 1.00 72.94 230 VAL A C 1
ATOM 1618 O O . VAL A 1 230 ? -7.381 -0.357 27.069 1.00 72.94 230 VAL A O 1
ATOM 1621 N N . VAL A 1 231 ? -6.866 -1.667 25.324 1.00 72.25 231 VAL A N 1
ATOM 1622 C CA . VAL A 1 231 ? -7.811 -2.736 25.677 1.00 72.25 231 VAL A CA 1
ATOM 1623 C C . VAL A 1 231 ? -7.493 -3.303 27.059 1.00 72.25 231 VAL A C 1
ATOM 1625 O O . VAL A 1 231 ? -8.400 -3.453 27.872 1.00 72.25 231 VAL A O 1
ATOM 1628 N N . VAL A 1 232 ? -6.221 -3.574 27.363 1.00 71.75 232 VAL A N 1
ATOM 1629 C CA . VAL A 1 232 ? -5.807 -4.073 28.682 1.00 71.75 232 VAL A CA 1
ATOM 1630 C C . VAL A 1 232 ? -6.141 -3.066 29.781 1.00 71.75 232 VAL A C 1
ATOM 1632 O O . VAL A 1 232 ? -6.704 -3.459 30.797 1.00 71.75 232 VAL A O 1
ATOM 1635 N N . VAL A 1 233 ? -5.845 -1.779 29.583 1.00 74.75 233 VAL A N 1
ATOM 1636 C CA . VAL A 1 233 ? -6.154 -0.721 30.559 1.00 74.75 233 VAL A CA 1
ATOM 1637 C C . VAL A 1 233 ? -7.657 -0.636 30.809 1.00 74.75 233 VAL A C 1
ATOM 1639 O O . VAL A 1 233 ? -8.075 -0.659 31.964 1.00 74.75 233 VAL A O 1
ATOM 1642 N N . VAL A 1 234 ? -8.466 -0.626 29.747 1.00 72.12 234 VAL A N 1
ATOM 1643 C CA . VAL A 1 234 ? -9.929 -0.601 29.860 1.00 72.12 234 VAL A CA 1
ATOM 1644 C C . VAL A 1 234 ? -10.424 -1.833 30.613 1.00 72.12 234 VAL A C 1
ATOM 1646 O O . VAL A 1 234 ? -11.188 -1.698 31.560 1.00 72.12 234 VAL A O 1
ATOM 1649 N N . VAL A 1 235 ? -9.959 -3.035 30.262 1.00 70.94 235 VAL A N 1
ATOM 1650 C CA . VAL A 1 235 ? -10.346 -4.268 30.967 1.00 70.94 235 VAL A CA 1
ATOM 1651 C C . VAL A 1 235 ? -9.974 -4.199 32.450 1.00 70.94 235 VAL A C 1
ATOM 1653 O O . VAL A 1 235 ? -10.790 -4.564 33.293 1.00 70.94 235 VAL A O 1
ATOM 1656 N N . VAL A 1 236 ? -8.779 -3.709 32.789 1.00 75.06 236 VAL A N 1
ATOM 1657 C CA . VAL A 1 236 ? -8.348 -3.543 34.185 1.00 75.06 236 VAL A CA 1
ATOM 1658 C C . VAL A 1 236 ? -9.254 -2.564 34.928 1.00 75.06 236 VAL A C 1
ATOM 1660 O O . VAL A 1 236 ? -9.680 -2.864 36.042 1.00 75.06 236 VAL A O 1
ATOM 1663 N N . GLU A 1 237 ? -9.586 -1.427 34.322 1.00 73.62 237 GLU A N 1
ATOM 1664 C CA . GLU A 1 237 ? -10.468 -0.422 34.916 1.00 73.62 237 GLU A CA 1
ATOM 1665 C C . GLU A 1 237 ? -11.877 -0.982 35.147 1.00 73.62 237 GLU A C 1
ATOM 1667 O O . GLU A 1 237 ? -12.416 -0.869 36.248 1.00 73.62 237 GLU A O 1
ATOM 1672 N N . VAL A 1 238 ? -12.430 -1.696 34.163 1.00 67.69 238 VAL A N 1
ATOM 1673 C CA . VAL A 1 238 ? -13.709 -2.409 34.280 1.00 67.69 238 VAL A CA 1
ATOM 1674 C C . VAL A 1 238 ? -13.686 -3.417 35.423 1.00 67.69 238 VAL A C 1
ATOM 1676 O O . VAL A 1 238 ? -14.594 -3.431 36.254 1.00 67.69 238 VAL A O 1
ATOM 1679 N N . VAL A 1 239 ? -12.646 -4.248 35.502 1.00 72.44 239 VAL A N 1
ATOM 1680 C CA . VAL A 1 239 ? -12.503 -5.233 36.580 1.00 72.44 239 VAL A CA 1
ATOM 1681 C C . VAL A 1 239 ? -12.429 -4.533 37.935 1.00 72.44 239 VAL A C 1
ATOM 1683 O O . VAL A 1 239 ? -13.086 -4.970 38.877 1.00 72.44 239 VAL A O 1
ATOM 1686 N N . LEU A 1 240 ? -11.692 -3.426 38.040 1.00 73.31 240 LEU A N 1
ATOM 1687 C CA . LEU A 1 240 ? -11.561 -2.663 39.279 1.00 73.31 240 LEU A CA 1
ATOM 1688 C C . LEU A 1 240 ? -12.900 -2.045 39.699 1.00 73.31 240 LEU A C 1
ATOM 1690 O O . LEU A 1 240 ? -13.267 -2.132 40.872 1.00 73.31 240 LEU A O 1
ATOM 1694 N N . VAL A 1 241 ? -13.681 -1.514 38.755 1.00 72.25 241 VAL A N 1
ATOM 1695 C CA . VAL A 1 241 ? -15.044 -1.026 39.010 1.00 72.25 241 VAL A CA 1
ATOM 1696 C C . VAL A 1 241 ? -15.938 -2.163 39.504 1.00 72.25 241 VAL A C 1
ATOM 1698 O O . VAL A 1 241 ? -16.576 -2.025 40.546 1.00 72.25 241 VAL A O 1
ATOM 1701 N N . VAL A 1 242 ? -15.937 -3.315 38.827 1.00 71.06 242 VAL A N 1
ATOM 1702 C CA . VAL A 1 242 ? -16.739 -4.488 39.215 1.00 71.06 242 VAL A CA 1
ATOM 1703 C C . VAL A 1 242 ? -16.365 -4.980 40.615 1.00 71.06 242 VAL A C 1
ATOM 1705 O O . VAL A 1 242 ? -17.247 -5.183 41.448 1.00 71.06 242 VAL A O 1
ATOM 1708 N N . VAL A 1 243 ? -15.070 -5.125 40.913 1.00 74.38 243 VAL A N 1
ATOM 1709 C CA . VAL A 1 243 ? -14.581 -5.528 42.242 1.00 74.38 243 VAL A CA 1
ATOM 1710 C C . VAL A 1 243 ? -15.016 -4.524 43.309 1.00 74.38 243 VAL A C 1
ATOM 1712 O O . VAL A 1 243 ? -15.485 -4.928 44.373 1.00 74.38 243 VAL A O 1
ATOM 1715 N N . THR A 1 244 ? -14.923 -3.225 43.020 1.00 76.31 244 THR A N 1
ATOM 1716 C CA . THR A 1 244 ? -15.349 -2.161 43.943 1.00 76.31 244 THR A CA 1
ATOM 1717 C C . THR A 1 244 ? -16.848 -2.237 44.228 1.00 76.31 244 THR A C 1
ATOM 1719 O O . THR A 1 244 ? -17.264 -2.180 45.385 1.00 76.31 244 THR A O 1
ATOM 1722 N N . VAL A 1 245 ? -17.668 -2.434 43.192 1.00 72.81 245 VAL A N 1
ATOM 1723 C CA . VAL A 1 245 ? -19.123 -2.597 43.325 1.00 72.81 245 VAL A CA 1
ATOM 1724 C C . VAL A 1 245 ? -19.455 -3.837 44.157 1.00 72.81 245 VAL A C 1
ATOM 1726 O O . VAL A 1 245 ? -20.252 -3.749 45.089 1.00 72.81 245 VAL A O 1
ATOM 1729 N N . ILE A 1 246 ? -18.806 -4.976 43.894 1.00 72.88 246 ILE A N 1
ATOM 1730 C CA . ILE A 1 246 ? -18.989 -6.207 44.679 1.00 72.88 246 ILE A CA 1
ATOM 1731 C C . ILE A 1 246 ? -18.609 -5.980 46.148 1.00 72.88 246 ILE A C 1
ATOM 1733 O O . ILE A 1 246 ? -19.360 -6.371 47.041 1.00 72.88 246 ILE A O 1
ATOM 1737 N N . ALA A 1 247 ? -17.483 -5.316 46.419 1.00 75.12 247 ALA A N 1
ATOM 1738 C CA . ALA A 1 247 ? -17.054 -5.004 47.780 1.00 75.12 247 ALA A CA 1
ATOM 1739 C C . ALA A 1 247 ? -18.081 -4.128 48.517 1.00 75.12 247 ALA A C 1
ATOM 1741 O O . ALA A 1 247 ? -18.439 -4.424 49.658 1.00 75.12 247 ALA A O 1
ATOM 1742 N N . LEU A 1 248 ? -18.616 -3.096 47.857 1.00 73.06 248 LEU A N 1
ATOM 1743 C CA . LEU A 1 248 ? -19.669 -2.244 48.415 1.00 73.06 248 LEU A CA 1
ATOM 1744 C C . LEU A 1 248 ? -20.961 -3.026 48.691 1.00 73.06 248 LEU A C 1
ATOM 1746 O O . LEU A 1 248 ? -21.575 -2.830 49.741 1.00 73.06 248 LEU A O 1
ATOM 1750 N N . LEU A 1 249 ? -21.348 -3.951 47.807 1.00 69.94 249 LEU A N 1
ATOM 1751 C CA . LEU A 1 249 ? -22.506 -4.822 48.023 1.00 69.94 249 LEU A CA 1
ATOM 1752 C C . LEU A 1 249 ? -22.316 -5.717 49.250 1.00 69.94 249 LEU A C 1
ATOM 1754 O O . LEU A 1 249 ? -23.211 -5.779 50.095 1.00 69.94 249 LEU A O 1
ATOM 1758 N N . ILE A 1 250 ? -21.150 -6.354 49.388 1.00 77.88 250 ILE A N 1
ATOM 1759 C CA . ILE A 1 250 ? -20.819 -7.199 50.545 1.00 77.88 250 ILE A CA 1
ATOM 1760 C C . ILE A 1 250 ? -20.860 -6.372 51.837 1.00 77.88 250 ILE A C 1
ATOM 1762 O O . ILE A 1 250 ? -21.499 -6.785 52.808 1.00 77.88 250 ILE A O 1
ATOM 1766 N N . CYS A 1 251 ? -20.251 -5.182 51.842 1.00 79.62 251 CYS A N 1
ATOM 1767 C CA . CYS A 1 251 ? -20.289 -4.265 52.982 1.00 79.62 251 CYS A CA 1
ATOM 1768 C C . CYS A 1 251 ? -21.723 -3.847 53.334 1.00 79.62 251 CYS A C 1
ATOM 1770 O O . CYS A 1 251 ? -22.100 -3.882 54.504 1.00 79.62 251 CYS A O 1
ATOM 1772 N N . SER A 1 252 ? -22.550 -3.513 52.338 1.00 72.94 252 SER A N 1
ATOM 1773 C CA . SER A 1 252 ? -23.952 -3.143 52.570 1.00 72.94 252 SER A CA 1
ATOM 1774 C C . SER A 1 252 ? -24.747 -4.292 53.201 1.00 72.94 252 SER A C 1
ATOM 1776 O O . SER A 1 252 ? -25.481 -4.083 54.167 1.00 72.94 252 SER A O 1
ATOM 1778 N N . PHE A 1 253 ? -24.540 -5.527 52.733 1.00 73.50 253 PHE A N 1
ATOM 1779 C CA . PHE A 1 253 ? -25.212 -6.709 53.265 1.00 73.50 253 PHE A CA 1
ATOM 1780 C C . PHE A 1 253 ? -24.784 -7.013 54.705 1.00 73.50 253 PHE A C 1
ATOM 1782 O O . PHE A 1 253 ? -25.621 -7.358 55.543 1.00 73.50 253 PHE A O 1
ATOM 1789 N N . ALA A 1 254 ? -23.495 -6.843 55.013 1.00 80.06 254 ALA A N 1
ATOM 1790 C CA . ALA A 1 254 ? -22.972 -6.990 56.367 1.00 80.06 254 ALA A CA 1
ATOM 1791 C C . ALA A 1 254 ? -23.607 -5.975 57.333 1.00 80.06 254 ALA A C 1
ATOM 1793 O O . ALA A 1 254 ? -24.057 -6.359 58.412 1.00 80.06 254 ALA A O 1
ATOM 1794 N N . VAL A 1 255 ? -23.727 -4.704 56.930 1.00 79.06 255 VAL A N 1
ATOM 1795 C CA . VAL A 1 255 ? -24.385 -3.665 57.741 1.00 79.06 255 VAL A CA 1
ATOM 1796 C C . VAL A 1 255 ? -25.855 -4.011 57.985 1.00 79.06 255 VAL A C 1
ATOM 1798 O O . VAL A 1 255 ? -26.309 -3.957 59.126 1.00 79.06 255 VAL A O 1
ATOM 1801 N N . VAL A 1 256 ? -26.594 -4.443 56.957 1.00 74.25 256 VAL A N 1
ATOM 1802 C CA . VAL A 1 256 ? -28.002 -4.857 57.108 1.00 74.25 256 VAL A CA 1
ATOM 1803 C C . VAL A 1 256 ? -28.136 -6.027 58.088 1.00 74.25 256 VAL A C 1
ATOM 1805 O O . VAL A 1 256 ? -28.997 -5.992 58.966 1.00 74.25 256 VAL A O 1
ATOM 1808 N N . ARG A 1 257 ? -27.265 -7.042 57.998 1.00 78.81 257 ARG A N 1
ATOM 1809 C CA . ARG A 1 257 ? -27.238 -8.177 58.940 1.00 78.81 257 ARG A CA 1
ATOM 1810 C C . ARG A 1 257 ? -27.017 -7.720 60.383 1.00 78.81 257 ARG A C 1
ATOM 1812 O O . ARG A 1 257 ? -27.717 -8.201 61.271 1.00 78.81 257 ARG A O 1
ATOM 1819 N N . ILE A 1 258 ? -26.084 -6.793 60.611 1.00 80.88 258 ILE A N 1
ATOM 1820 C CA . ILE A 1 258 ? -25.808 -6.231 61.942 1.00 80.88 258 ILE A CA 1
ATOM 1821 C C . ILE A 1 258 ? -27.034 -5.480 62.465 1.00 80.88 258 ILE A C 1
ATOM 1823 O O . ILE A 1 258 ? -27.452 -5.715 63.594 1.00 80.88 258 ILE A O 1
ATOM 1827 N N . VAL A 1 259 ? -27.660 -4.632 61.645 1.00 78.75 259 VAL A N 1
ATOM 1828 C CA . VAL A 1 259 ? -28.858 -3.873 62.039 1.00 78.75 259 VAL A CA 1
ATOM 1829 C C . VAL A 1 259 ? -30.015 -4.808 62.402 1.00 78.75 259 VAL A C 1
ATOM 1831 O O . VAL A 1 259 ? -30.639 -4.626 63.444 1.00 78.75 259 VAL A O 1
ATOM 1834 N N . VAL A 1 260 ? -30.275 -5.848 61.603 1.00 79.56 260 VAL A N 1
ATOM 1835 C CA . VAL A 1 260 ? -31.322 -6.845 61.896 1.00 79.56 260 VAL A CA 1
ATOM 1836 C C . VAL A 1 260 ? -31.030 -7.607 63.191 1.00 79.56 260 VAL A C 1
ATOM 1838 O O . VAL A 1 260 ? -31.947 -7.839 63.981 1.00 79.56 260 VAL A O 1
ATOM 1841 N N . ALA A 1 261 ? -29.768 -7.974 63.435 1.00 79.81 261 ALA A N 1
ATOM 1842 C CA . ALA A 1 261 ? -29.363 -8.625 64.678 1.00 79.81 261 ALA A CA 1
ATOM 1843 C C . ALA A 1 261 ? -29.585 -7.709 65.892 1.00 79.81 261 ALA A C 1
ATOM 1845 O O . ALA A 1 261 ? -30.173 -8.145 66.877 1.00 79.81 261 ALA A O 1
ATOM 1846 N N . VAL A 1 262 ? -29.196 -6.433 65.801 1.00 81.88 262 VAL A N 1
ATOM 1847 C CA . VAL A 1 262 ? -29.409 -5.439 66.865 1.00 81.88 262 VAL A CA 1
ATOM 1848 C C . VAL A 1 262 ? -30.899 -5.242 67.142 1.00 81.88 262 VAL A C 1
ATOM 1850 O O . VAL A 1 262 ? -31.309 -5.306 68.295 1.00 81.88 262 VAL A O 1
ATOM 1853 N N . ILE A 1 263 ? -31.729 -5.075 66.107 1.00 78.81 263 ILE A N 1
ATOM 1854 C CA . ILE A 1 263 ? -33.186 -4.940 66.273 1.00 78.81 263 ILE A CA 1
ATOM 1855 C C . ILE A 1 263 ? -33.776 -6.192 66.932 1.00 78.81 263 ILE A C 1
ATOM 1857 O O . ILE A 1 263 ? -34.598 -6.070 67.834 1.00 78.81 263 ILE A O 1
ATOM 1861 N N . SER A 1 264 ? -33.337 -7.386 66.525 1.00 76.19 264 SER A N 1
ATOM 1862 C CA . SER A 1 264 ? -33.823 -8.641 67.114 1.00 76.19 264 SER A CA 1
ATOM 1863 C C . SER A 1 264 ? -33.486 -8.747 68.600 1.00 76.19 264 SER A C 1
ATOM 1865 O O . SER A 1 264 ? -34.322 -9.210 69.361 1.00 76.19 264 SER A O 1
ATOM 1867 N N . VAL A 1 265 ? -32.302 -8.287 69.019 1.00 82.12 265 VAL A N 1
ATOM 1868 C CA . VAL A 1 265 ? -31.907 -8.239 70.437 1.00 82.12 265 VAL A CA 1
ATOM 1869 C C . VAL A 1 265 ? -32.718 -7.203 71.220 1.00 82.12 265 VAL A C 1
ATOM 1871 O O . VAL A 1 265 ? -33.036 -7.444 72.372 1.00 82.12 265 VAL A O 1
ATOM 1874 N N . VAL A 1 266 ? -33.064 -6.063 70.615 1.00 81.06 266 VAL A N 1
ATOM 1875 C CA . VAL A 1 266 ? -33.852 -4.999 71.271 1.00 81.06 266 VAL A CA 1
ATOM 1876 C C . VAL A 1 266 ? -35.322 -5.395 71.471 1.00 81.06 266 VAL A C 1
ATOM 1878 O O . VAL A 1 266 ? -35.974 -4.893 72.381 1.00 81.06 266 VAL A O 1
ATOM 1881 N N . VAL A 1 267 ? -35.864 -6.251 70.601 1.00 79.62 267 VAL A N 1
ATOM 1882 C CA . VAL A 1 267 ? -37.272 -6.692 70.642 1.00 79.62 267 VAL A CA 1
ATOM 1883 C C . VAL A 1 267 ? -37.500 -7.865 71.607 1.00 79.62 267 VAL A C 1
ATOM 1885 O O . VAL A 1 267 ? -38.641 -8.089 72.014 1.00 79.62 267 VAL A O 1
ATOM 1888 N N . LEU A 1 268 ? -36.446 -8.613 71.944 1.00 75.94 268 LEU A N 1
ATOM 1889 C CA . LEU A 1 268 ? -36.476 -9.796 72.813 1.00 75.94 268 LEU A CA 1
ATOM 1890 C C . LEU A 1 268 ? -36.331 -9.414 74.291 1.00 75.94 268 LEU A C 1
ATOM 1892 O O . LEU A 1 268 ? -37.041 -10.039 75.110 1.00 75.94 268 LEU A O 1
#

Secondary structure (DSSP, 8-state):
-------SHHHHHHHHHHHHHHHHHHHHHHHHHHHHHHHHHHHHHHHHHHHHHHHHHHHS----------------SSHHHHHHHHHHHHHHHHHHHHHHHHHHHHHHHHHHHHHHHHHHHHHHHHHHHHHHHHHHHHHHHHHHHHHHHHHHHHHHHHTT--SS-THHHHHHHHHHHHHHHHHHHHHHHHHHHHHHHHHHHHHHHHHHHHHHHHHHHHHHHHHHHHHHHHHHHHHHHHHHHHHHHHHHHHHHHHHHHHHHHHHHHHH-

pLDDT: mean 70.91, std 8.37, range [43.81, 84.38]